Protein AF-A7TPX1-F1 (afdb_monomer_lite)

InterPro domains:
  IPR018815 Increased loss of mitochondrial DNA protein 1 [PF10311] (4-143)
  IPR018815 Increased loss of mitochondrial DNA protein 1 [PTHR28029] (1-153)

Radius of gyration: 39.14 Å; chains: 1; bounding box: 96×27×115 Å

Sequence (201 aa):
MGLLSSTNVLYARIAVLLTIAFFCLKDVNSILENSYFIVLTEAMDLPALVLSPMSAQLGLFSVLFSFAAIHDLIPLLENNKMFFQSIVPFRLMVFFILTATSYLNISNLYLHNNAVFIYSFVEVWLNFLIFSALREERNEDFKRNHQFMSDAYEEEEEEIEMEQDIMLTTAEEIEQIALEEEEQEEEEEEEEEEEEEDNQE

Organism: Vanderwaltozyma polyspora (strain ATCC 22028 / DSM 70294 / BCRC 21397 / CBS 2163 / NBRC 10782 / NRRL Y-8283 / UCD 57-17) (NCBI:txid436907)

Structure (mmCIF, N/CA/C/O backbone):
data_AF-A7TPX1-F1
#
_entry.id   AF-A7TPX1-F1
#
loop_
_atom_site.group_PDB
_atom_site.id
_atom_site.type_symbol
_atom_site.label_atom_id
_atom_site.label_alt_id
_atom_site.label_comp_id
_atom_site.label_asym_id
_atom_site.label_entity_id
_atom_site.label_seq_id
_atom_site.pdbx_PDB_ins_code
_atom_site.Cartn_x
_atom_site.Cartn_y
_atom_site.Cartn_z
_atom_site.occupancy
_atom_site.B_iso_or_equiv
_atom_site.auth_seq_id
_atom_site.auth_comp_id
_atom_site.auth_asym_id
_atom_site.auth_atom_id
_atom_site.pdbx_PDB_model_num
ATOM 1 N N . MET A 1 1 ? -2.834 -9.089 19.892 1.00 45.72 1 MET A N 1
ATOM 2 C CA . MET A 1 1 ? -1.698 -8.474 19.167 1.00 45.72 1 MET A CA 1
ATOM 3 C C . MET A 1 1 ? -1.199 -9.449 18.110 1.00 45.72 1 MET A C 1
ATOM 5 O O . MET A 1 1 ? -0.341 -10.277 18.387 1.00 45.72 1 MET A O 1
ATOM 9 N N . GLY A 1 2 ? -1.827 -9.434 16.934 1.00 49.81 2 GLY A N 1
ATOM 10 C CA . GLY A 1 2 ? -1.452 -10.310 15.824 1.00 49.81 2 GLY A CA 1
ATOM 11 C C . GLY A 1 2 ? -0.228 -9.775 15.083 1.00 49.81 2 GLY A C 1
ATOM 12 O O . GLY A 1 2 ? -0.045 -8.566 14.974 1.00 49.81 2 GLY A O 1
ATOM 13 N N . LEU A 1 3 ? 0.587 -10.677 14.532 1.00 54.19 3 LEU A N 1
ATOM 14 C CA . LEU A 1 3 ? 1.728 -10.363 13.655 1.00 54.19 3 LEU A CA 1
ATOM 15 C C . LEU A 1 3 ? 1.366 -9.421 12.483 1.00 54.19 3 LEU A C 1
ATOM 17 O O . LEU A 1 3 ? 2.238 -8.727 11.963 1.00 54.19 3 LEU A O 1
ATOM 21 N N . LEU A 1 4 ? 0.085 -9.355 12.109 1.00 63.38 4 LEU A N 1
ATOM 22 C CA . LEU A 1 4 ? -0.483 -8.497 11.069 1.00 63.38 4 LEU A CA 1
ATOM 23 C C . LEU A 1 4 ? -1.192 -7.261 11.658 1.00 63.38 4 LEU A C 1
ATOM 25 O O . LEU A 1 4 ? -2.375 -7.053 11.411 1.00 63.38 4 LEU A O 1
ATOM 29 N N . SER A 1 5 ? -0.491 -6.439 12.444 1.00 81.38 5 SER A N 1
ATOM 30 C CA . SER A 1 5 ? -1.002 -5.092 12.757 1.00 81.38 5 SER A CA 1
ATOM 31 C C . SER A 1 5 ? -0.836 -4.170 11.547 1.00 81.38 5 SER A C 1
ATOM 33 O O . SER A 1 5 ? 0.148 -4.272 10.808 1.00 81.38 5 SER A O 1
ATOM 35 N N . SER A 1 6 ? -1.782 -3.249 11.361 1.00 82.25 6 SER A N 1
ATOM 36 C CA . SER A 1 6 ? -1.765 -2.250 10.288 1.00 82.25 6 SER A CA 1
ATOM 37 C C . SER A 1 6 ? -0.460 -1.447 10.271 1.00 82.25 6 SER A C 1
ATOM 39 O O . SER A 1 6 ? 0.102 -1.195 9.204 1.00 82.25 6 SER A O 1
ATOM 41 N N . THR A 1 7 ? 0.077 -1.139 11.452 1.00 85.88 7 THR A N 1
ATOM 42 C CA . THR A 1 7 ? 1.342 -0.419 11.641 1.00 85.88 7 THR A CA 1
ATOM 43 C C . THR A 1 7 ? 2.532 -1.193 11.076 1.00 85.88 7 THR A C 1
ATOM 45 O O . THR A 1 7 ? 3.312 -0.637 10.305 1.00 85.88 7 THR A O 1
ATOM 48 N N . ASN A 1 8 ? 2.642 -2.492 11.370 1.00 88.06 8 ASN A N 1
ATOM 49 C CA . ASN A 1 8 ? 3.721 -3.345 10.864 1.00 88.06 8 ASN A CA 1
ATOM 50 C C . ASN A 1 8 ? 3.697 -3.445 9.334 1.00 88.06 8 ASN A C 1
ATOM 52 O O . ASN A 1 8 ? 4.744 -3.355 8.692 1.00 88.06 8 ASN A O 1
ATOM 56 N N . VAL A 1 9 ? 2.510 -3.601 8.739 1.00 88.62 9 VAL A N 1
ATOM 57 C CA . VAL A 1 9 ? 2.370 -3.685 7.276 1.00 88.62 9 VAL A CA 1
ATOM 58 C C . VAL A 1 9 ? 2.691 -2.335 6.618 1.00 88.62 9 VAL A C 1
ATOM 60 O O . VAL A 1 9 ? 3.343 -2.300 5.573 1.00 88.62 9 VAL A O 1
ATOM 63 N N . LEU A 1 10 ? 2.315 -1.215 7.246 1.00 89.62 10 LEU A N 1
ATOM 64 C CA . LEU A 1 10 ? 2.687 0.129 6.790 1.00 89.62 10 LEU A CA 1
ATOM 65 C C . LEU A 1 10 ? 4.205 0.354 6.847 1.00 89.62 10 LEU A C 1
ATOM 67 O O . LEU A 1 10 ? 4.780 0.816 5.861 1.00 89.62 10 LEU A O 1
ATOM 71 N N . TYR A 1 11 ? 4.873 -0.040 7.936 1.00 90.69 11 TYR A N 1
ATOM 72 C CA . TYR A 1 11 ? 6.337 0.005 8.024 1.00 90.69 11 TYR A CA 1
ATOM 73 C C . TYR A 1 11 ? 7.005 -0.868 6.960 1.00 90.69 11 TYR A C 1
ATOM 75 O O . TYR A 1 11 ? 7.955 -0.422 6.316 1.00 90.69 11 TYR A O 1
ATOM 83 N N . ALA A 1 12 ? 6.490 -2.079 6.722 1.00 90.81 12 ALA A N 1
ATOM 84 C CA . ALA A 1 12 ? 6.991 -2.953 5.664 1.00 90.81 12 ALA A CA 1
ATOM 85 C C . ALA A 1 12 ? 6.863 -2.293 4.283 1.00 90.81 12 ALA A C 1
ATOM 87 O O . ALA A 1 12 ? 7.811 -2.314 3.500 1.00 90.81 12 ALA A O 1
ATOM 88 N N . ARG A 1 13 ? 5.735 -1.631 3.996 1.00 91.50 13 ARG A N 1
ATOM 89 C CA . ARG A 1 13 ? 5.548 -0.891 2.743 1.00 91.50 13 ARG A CA 1
ATOM 90 C C . ARG A 1 13 ? 6.525 0.282 2.606 1.00 91.50 13 ARG A C 1
ATOM 92 O O . ARG A 1 13 ? 7.114 0.454 1.542 1.00 91.50 13 ARG A O 1
ATOM 99 N N . ILE A 1 14 ? 6.728 1.071 3.662 1.00 92.69 14 ILE A N 1
ATOM 100 C CA . ILE A 1 14 ? 7.710 2.170 3.661 1.00 92.69 14 ILE A CA 1
ATOM 101 C C . ILE A 1 14 ? 9.119 1.620 3.398 1.00 92.69 14 ILE A C 1
ATOM 103 O O . ILE A 1 14 ? 9.851 2.174 2.578 1.00 92.69 14 ILE A O 1
ATOM 107 N N . ALA A 1 15 ? 9.484 0.499 4.026 1.00 93.19 15 ALA A N 1
ATOM 108 C CA . ALA A 1 15 ? 10.758 -0.166 3.779 1.00 93.19 15 ALA A CA 1
ATOM 109 C C . ALA A 1 15 ? 10.892 -0.628 2.317 1.00 93.19 15 ALA A C 1
ATOM 111 O O . ALA A 1 15 ? 11.934 -0.403 1.705 1.00 93.19 15 ALA A O 1
ATOM 112 N N . VAL A 1 16 ? 9.837 -1.194 1.717 1.00 91.88 16 VAL A N 1
ATOM 113 C CA . VAL A 1 16 ? 9.820 -1.549 0.286 1.00 91.88 16 VAL A CA 1
ATOM 114 C C . VAL A 1 16 ? 10.068 -0.314 -0.589 1.00 91.88 16 VAL A C 1
ATOM 116 O O . VAL A 1 16 ? 10.952 -0.348 -1.440 1.00 91.88 16 VAL A O 1
ATOM 119 N N . LEU A 1 17 ? 9.389 0.808 -0.343 1.00 92.19 17 LEU A N 1
ATOM 120 C CA . LEU A 1 17 ? 9.609 2.040 -1.113 1.00 92.19 17 LEU A CA 1
ATOM 121 C C . LEU A 1 17 ? 11.042 2.573 -0.985 1.00 92.19 17 LEU A C 1
ATOM 123 O O . LEU A 1 17 ? 11.647 2.960 -1.984 1.00 92.19 17 LEU A O 1
ATOM 127 N N . LEU A 1 18 ? 11.610 2.551 0.223 1.00 93.12 18 LEU A N 1
ATOM 128 C CA . LEU A 1 18 ? 12.991 2.981 0.453 1.00 93.12 18 LEU A CA 1
ATOM 129 C C . LEU A 1 18 ? 14.010 2.038 -0.198 1.00 93.12 18 LEU A C 1
ATOM 131 O O . LEU A 1 18 ? 15.008 2.503 -0.747 1.00 93.12 18 LEU A O 1
ATOM 135 N N . THR A 1 19 ? 13.762 0.726 -0.187 1.00 91.69 19 THR A N 1
ATOM 136 C CA . THR A 1 19 ? 14.635 -0.234 -0.882 1.00 91.69 19 THR A CA 1
ATOM 137 C C . THR A 1 19 ? 14.599 -0.025 -2.392 1.00 91.69 19 THR A C 1
ATOM 139 O O . THR A 1 19 ? 15.661 0.043 -3.007 1.00 91.69 19 THR A O 1
ATOM 142 N N . ILE A 1 20 ? 13.419 0.181 -2.989 1.00 90.94 20 ILE A N 1
ATOM 143 C CA . ILE A 1 20 ? 13.294 0.521 -4.414 1.00 90.94 20 ILE A CA 1
ATOM 144 C C . ILE A 1 20 ? 14.035 1.831 -4.714 1.00 90.94 20 ILE A C 1
ATOM 146 O O . ILE A 1 20 ? 14.844 1.872 -5.638 1.00 90.94 20 ILE A O 1
ATOM 150 N N . ALA A 1 21 ? 13.841 2.875 -3.900 1.00 92.00 21 ALA A N 1
ATOM 151 C CA . ALA A 1 21 ? 14.540 4.149 -4.065 1.00 92.00 21 ALA A CA 1
ATOM 152 C C . ALA A 1 21 ? 16.071 3.990 -4.022 1.00 92.00 21 ALA A C 1
ATOM 154 O O . ALA A 1 21 ? 16.781 4.610 -4.819 1.00 92.00 21 ALA A O 1
ATOM 155 N N . PHE A 1 22 ? 16.581 3.136 -3.133 1.00 92.12 22 PHE A N 1
ATOM 156 C CA . PHE A 1 22 ? 18.004 2.822 -3.030 1.00 92.12 22 PHE A CA 1
ATOM 157 C C . PHE A 1 22 ? 18.526 2.077 -4.267 1.00 92.12 22 PHE A C 1
ATOM 159 O O . PHE A 1 22 ? 19.559 2.457 -4.825 1.00 92.12 22 PHE A O 1
ATOM 166 N N . PHE A 1 23 ? 17.811 1.052 -4.736 1.00 89.94 23 PHE A N 1
ATOM 167 C CA . PHE A 1 23 ? 18.201 0.309 -5.936 1.00 89.94 23 PHE A CA 1
ATOM 168 C C . PHE A 1 23 ? 18.136 1.169 -7.199 1.00 89.94 23 PHE A C 1
ATOM 170 O O . PHE A 1 23 ? 19.015 1.042 -8.045 1.00 89.94 23 PHE A O 1
ATOM 177 N N . CYS A 1 24 ? 17.201 2.118 -7.295 1.00 86.94 24 CYS A N 1
ATOM 178 C CA . CYS A 1 24 ? 17.190 3.094 -8.386 1.00 86.94 24 CYS A CA 1
ATOM 179 C C . CYS A 1 24 ? 18.473 3.945 -8.452 1.00 86.94 24 CYS A C 1
ATOM 181 O O . CYS A 1 24 ? 18.846 4.368 -9.541 1.00 86.94 24 CYS A O 1
ATOM 183 N N . LEU A 1 25 ? 19.151 4.203 -7.325 1.00 87.56 25 LEU A N 1
ATOM 184 C CA . LEU A 1 25 ? 20.418 4.952 -7.305 1.00 87.56 25 LEU A CA 1
ATOM 185 C C . LEU A 1 25 ? 21.639 4.071 -7.553 1.00 87.56 25 LEU A C 1
ATOM 187 O O . LEU A 1 25 ? 22.617 4.533 -8.136 1.00 87.56 25 LEU A O 1
ATOM 191 N N . LYS A 1 26 ? 21.617 2.836 -7.046 1.00 86.88 26 LYS A N 1
ATOM 192 C CA . LYS A 1 26 ? 22.773 1.943 -7.102 1.00 86.88 26 LYS A CA 1
ATOM 193 C C . LYS A 1 26 ? 22.835 1.181 -8.419 1.00 86.88 26 LYS A C 1
ATOM 195 O O . LYS A 1 26 ? 23.837 1.266 -9.120 1.00 86.88 26 LYS A O 1
ATOM 200 N N . ASP A 1 27 ? 21.795 0.404 -8.696 1.00 85.19 27 ASP A N 1
ATOM 201 C CA . ASP A 1 27 ? 21.640 -0.382 -9.913 1.00 85.19 27 ASP A CA 1
ATOM 202 C C . ASP A 1 27 ? 20.221 -0.962 -9.968 1.00 85.19 27 ASP A C 1
ATOM 204 O O . ASP A 1 27 ? 19.837 -1.804 -9.151 1.00 85.19 27 ASP A O 1
ATOM 208 N N . VAL A 1 28 ? 19.441 -0.515 -10.949 1.00 85.81 28 VAL A N 1
ATOM 209 C CA . VAL A 1 28 ? 18.069 -0.990 -11.162 1.00 85.81 28 VAL A CA 1
ATOM 210 C C . VAL A 1 28 ? 18.024 -2.389 -11.763 1.00 85.81 28 VAL A C 1
ATOM 212 O O . 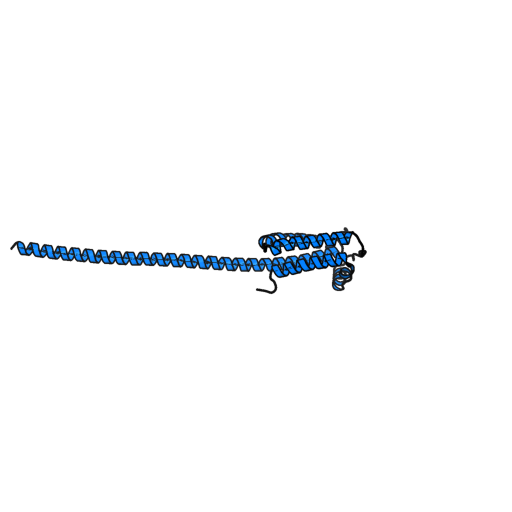VAL A 1 28 ? 17.048 -3.111 -11.558 1.00 85.81 28 VAL A O 1
ATOM 215 N N . ASN A 1 29 ? 19.081 -2.802 -12.467 1.00 85.69 29 ASN A N 1
ATOM 216 C CA . ASN A 1 29 ? 19.111 -4.104 -13.129 1.00 85.69 29 ASN A CA 1
ATOM 217 C C . ASN A 1 29 ? 19.099 -5.240 -12.106 1.00 85.69 29 ASN A C 1
ATOM 219 O O . ASN A 1 29 ? 18.487 -6.271 -12.350 1.00 85.69 29 ASN A O 1
ATOM 223 N N . SER A 1 30 ? 19.615 -4.995 -10.899 1.00 85.62 30 SER A N 1
ATOM 224 C CA . SER A 1 30 ? 19.480 -5.912 -9.763 1.00 85.62 30 SER A CA 1
ATOM 225 C C . SER A 1 30 ? 18.018 -6.287 -9.438 1.00 85.62 30 SER A C 1
ATOM 227 O O . SER A 1 30 ? 17.770 -7.378 -8.927 1.00 85.62 30 SER A O 1
ATOM 229 N N . ILE A 1 31 ? 17.044 -5.411 -9.729 1.00 85.38 31 ILE A N 1
ATOM 230 C CA . ILE A 1 31 ? 15.606 -5.706 -9.593 1.00 85.38 31 ILE A CA 1
ATOM 231 C C . ILE A 1 31 ? 15.060 -6.343 -10.876 1.00 85.38 31 ILE A C 1
ATOM 233 O O . ILE A 1 31 ? 14.353 -7.346 -10.803 1.00 85.38 31 ILE A O 1
ATOM 237 N N . LEU A 1 32 ? 15.380 -5.768 -12.040 1.00 85.25 32 LEU A N 1
ATOM 238 C CA . LEU A 1 32 ? 14.812 -6.186 -13.329 1.00 85.25 32 LEU A CA 1
ATOM 239 C C . LEU A 1 32 ? 15.269 -7.589 -13.762 1.00 85.25 32 LEU A C 1
ATOM 241 O O . LEU A 1 32 ? 14.492 -8.326 -14.361 1.00 85.25 32 LEU A O 1
ATOM 245 N N . GLU A 1 33 ? 16.500 -7.975 -13.428 1.00 86.75 33 GLU A N 1
ATOM 246 C CA . GLU A 1 33 ? 17.088 -9.280 -13.758 1.00 86.75 33 GLU A CA 1
ATOM 247 C C . GLU A 1 33 ? 16.778 -10.360 -12.707 1.00 86.75 33 GLU A C 1
ATOM 249 O O . GLU A 1 33 ? 17.239 -11.499 -12.804 1.00 86.75 33 GLU A O 1
ATOM 254 N N . ASN A 1 34 ? 15.990 -10.032 -11.680 1.00 89.19 34 ASN A N 1
ATOM 255 C CA . ASN A 1 34 ? 15.603 -11.003 -10.671 1.00 89.19 34 ASN A CA 1
ATOM 256 C C . ASN A 1 34 ? 14.721 -12.106 -11.282 1.00 89.19 34 ASN A C 1
ATOM 258 O O . ASN A 1 34 ? 13.773 -11.825 -12.016 1.00 89.19 34 ASN A O 1
ATOM 262 N N . SER A 1 35 ? 14.975 -13.370 -10.928 1.00 89.69 35 SER A N 1
ATOM 263 C CA . SER A 1 35 ? 14.242 -14.512 -11.490 1.00 89.69 35 SER A CA 1
ATOM 264 C C . SER A 1 35 ? 12.726 -14.421 -11.290 1.00 89.69 35 SER A C 1
ATOM 266 O O . SER A 1 35 ? 11.981 -14.781 -12.195 1.00 89.69 35 SER A O 1
ATOM 268 N N . TYR A 1 36 ? 12.250 -13.897 -10.154 1.00 88.31 36 TYR A N 1
ATOM 269 C CA . TYR A 1 36 ? 10.813 -13.703 -9.930 1.00 88.31 36 TYR A CA 1
ATOM 270 C C . TYR A 1 36 ? 10.225 -12.641 -10.864 1.00 88.31 36 TYR A C 1
ATOM 272 O O . TYR A 1 36 ? 9.110 -12.798 -11.358 1.00 88.31 36 TYR A O 1
ATOM 280 N N . PHE A 1 37 ? 10.986 -11.580 -11.133 1.00 88.94 37 PHE A N 1
ATOM 281 C CA . PHE A 1 37 ? 10.580 -10.483 -12.004 1.00 88.94 37 PHE A CA 1
ATOM 282 C C . PHE A 1 37 ? 10.499 -10.930 -13.469 1.00 88.94 37 PHE A C 1
ATOM 284 O O . PHE A 1 37 ? 9.524 -10.627 -14.157 1.00 88.94 37 PHE A O 1
ATOM 291 N N . ILE A 1 38 ? 11.478 -11.719 -13.921 1.00 89.56 38 ILE A N 1
ATOM 292 C CA . ILE A 1 38 ? 11.505 -12.304 -15.268 1.00 89.56 38 ILE A CA 1
ATOM 293 C C . ILE A 1 38 ? 10.355 -13.296 -15.445 1.00 89.56 38 ILE A C 1
ATOM 295 O O . ILE A 1 38 ? 9.589 -13.169 -16.392 1.00 89.56 38 ILE A O 1
ATOM 299 N N . VAL A 1 39 ? 10.172 -14.240 -14.514 1.00 91.75 39 VAL A N 1
ATOM 300 C CA . VAL A 1 39 ? 9.084 -15.231 -14.601 1.00 91.75 39 VAL A CA 1
ATOM 301 C C . VAL A 1 39 ? 7.718 -14.551 -14.668 1.00 91.75 39 VAL A C 1
ATOM 303 O O . VAL A 1 39 ? 6.870 -14.965 -15.452 1.00 91.75 39 VAL A O 1
ATOM 306 N N . LEU A 1 40 ? 7.504 -13.490 -13.884 1.00 89.50 40 LEU A N 1
ATOM 307 C CA . LEU A 1 40 ? 6.254 -12.734 -13.919 1.00 89.50 40 LEU A CA 1
ATOM 308 C C . LEU A 1 40 ? 6.081 -11.946 -15.227 1.00 89.50 40 LEU A C 1
ATOM 310 O O . LEU A 1 40 ? 4.971 -11.876 -15.746 1.00 89.50 40 LEU A O 1
ATOM 314 N N . THR A 1 41 ? 7.167 -11.386 -15.765 1.00 90.12 41 THR A N 1
ATOM 315 C CA . THR A 1 41 ? 7.173 -10.686 -17.061 1.00 90.12 41 THR A CA 1
ATOM 316 C C . THR A 1 41 ? 6.763 -11.630 -18.192 1.00 90.12 41 THR A C 1
ATOM 318 O O . THR A 1 41 ? 5.848 -11.311 -18.946 1.00 90.12 41 THR A O 1
ATOM 321 N N . GLU A 1 42 ? 7.382 -12.810 -18.258 1.00 90.12 42 GLU A N 1
ATOM 322 C CA . GLU A 1 42 ? 7.096 -13.837 -19.268 1.00 90.12 42 GLU A CA 1
ATOM 323 C C . GLU A 1 42 ? 5.682 -14.411 -19.110 1.00 90.12 42 GLU A C 1
ATOM 325 O O . GLU A 1 42 ? 4.967 -14.600 -20.089 1.00 90.12 42 GLU A O 1
ATOM 330 N N . ALA A 1 43 ? 5.233 -14.649 -17.872 1.00 90.12 43 ALA A N 1
ATOM 331 C CA . ALA A 1 43 ? 3.891 -15.169 -17.611 1.00 90.12 43 ALA A CA 1
ATOM 332 C C . ALA A 1 43 ? 2.780 -14.200 -18.046 1.00 90.12 43 ALA A C 1
ATOM 334 O O . ALA A 1 43 ? 1.686 -14.642 -18.394 1.00 90.12 43 ALA A O 1
ATOM 335 N N . MET A 1 44 ? 3.047 -12.895 -17.994 1.00 86.31 44 MET A N 1
ATOM 336 C CA . MET A 1 44 ? 2.096 -11.841 -18.352 1.00 86.31 44 MET A CA 1
ATOM 337 C C . MET A 1 44 ? 2.290 -11.310 -19.781 1.00 86.31 44 MET A C 1
ATOM 339 O O . MET A 1 44 ? 1.550 -10.409 -20.171 1.00 86.31 44 MET A O 1
ATOM 343 N N . ASP A 1 45 ? 3.246 -11.861 -20.541 1.00 87.12 45 ASP A N 1
ATOM 344 C CA . ASP A 1 45 ? 3.615 -11.433 -21.900 1.00 87.12 45 ASP A CA 1
ATOM 345 C C . ASP A 1 45 ? 3.894 -9.920 -21.997 1.00 87.12 45 ASP A C 1
ATOM 347 O O . ASP A 1 45 ? 3.367 -9.205 -22.848 1.00 87.12 45 ASP A O 1
ATOM 351 N N . LEU A 1 46 ? 4.687 -9.401 -21.051 1.00 85.50 46 LEU A N 1
ATOM 352 C CA . LEU A 1 46 ? 4.990 -7.971 -20.958 1.00 85.50 46 LEU A CA 1
ATOM 353 C C . LEU A 1 46 ? 6.343 -7.637 -21.596 1.00 85.50 46 LEU A C 1
ATOM 355 O O . LEU A 1 46 ? 7.317 -8.367 -21.400 1.00 85.50 46 LEU A O 1
ATOM 359 N N . PRO A 1 47 ? 6.476 -6.485 -22.279 1.00 84.44 47 PRO A N 1
ATOM 360 C CA . PRO A 1 47 ? 7.755 -6.073 -22.832 1.00 84.44 47 PRO A CA 1
ATOM 361 C C . PRO A 1 47 ? 8.734 -5.734 -21.702 1.00 84.44 47 PRO A C 1
ATOM 363 O O . PRO A 1 47 ? 8.457 -4.908 -20.820 1.00 84.44 47 PRO A O 1
ATOM 366 N N . ALA A 1 48 ? 9.899 -6.380 -21.748 1.00 82.19 48 ALA A N 1
ATOM 367 C CA . ALA A 1 48 ? 10.958 -6.178 -20.776 1.00 82.19 48 ALA A CA 1
ATOM 368 C C . ALA A 1 48 ? 11.591 -4.792 -20.946 1.00 82.19 48 ALA A C 1
ATOM 370 O O . ALA A 1 48 ? 12.157 -4.463 -21.992 1.00 82.19 48 ALA A O 1
ATOM 371 N N . LEU A 1 49 ? 11.503 -3.968 -19.903 1.00 81.06 49 LEU A N 1
ATOM 372 C CA . LEU A 1 49 ? 12.142 -2.665 -19.884 1.00 81.06 49 LEU A CA 1
ATOM 373 C C . LEU A 1 49 ? 13.643 -2.835 -19.630 1.00 81.06 49 LEU A C 1
ATOM 375 O O . LEU A 1 49 ? 14.045 -3.365 -18.598 1.00 81.06 49 LEU A O 1
ATOM 379 N N . VAL A 1 50 ? 14.468 -2.336 -20.548 1.00 77.94 50 VAL A N 1
ATOM 380 C CA . VAL A 1 50 ? 15.924 -2.276 -20.381 1.00 77.94 50 VAL A CA 1
ATOM 381 C C . VAL A 1 50 ? 16.309 -0.823 -20.138 1.00 77.94 50 VAL A C 1
ATOM 383 O O . VAL A 1 50 ? 16.097 0.036 -20.997 1.00 77.94 50 VAL A O 1
ATOM 386 N N . LEU A 1 51 ? 16.850 -0.531 -18.957 1.00 78.00 51 LEU A N 1
ATOM 387 C CA . LEU A 1 51 ? 17.277 0.814 -18.576 1.00 78.00 51 LEU A CA 1
ATOM 388 C C . LEU A 1 51 ? 18.799 0.885 -18.475 1.00 78.00 51 LEU A C 1
ATOM 390 O O . LEU A 1 51 ? 19.453 -0.022 -17.969 1.00 78.00 51 LEU A O 1
ATOM 394 N N . SER A 1 52 ? 19.370 2.008 -18.916 1.00 81.19 52 SER A N 1
ATOM 395 C CA . SER A 1 52 ? 20.776 2.301 -18.636 1.00 81.19 52 SER A CA 1
ATOM 396 C C . SER A 1 52 ? 20.962 2.516 -17.125 1.00 81.19 52 SER A C 1
ATOM 398 O O . SER A 1 52 ? 20.200 3.303 -16.551 1.00 81.19 52 SER A O 1
ATOM 400 N N . PRO A 1 53 ? 21.979 1.902 -16.486 1.00 71.81 53 PRO A N 1
ATOM 401 C CA . PRO A 1 53 ? 22.223 2.044 -15.047 1.00 71.81 53 PRO A CA 1
ATOM 402 C C . PRO A 1 53 ? 22.446 3.501 -14.615 1.00 71.81 53 PRO A C 1
ATOM 404 O O . PRO A 1 53 ? 22.142 3.879 -13.491 1.00 71.81 53 PRO A O 1
ATOM 407 N N . MET A 1 54 ? 22.959 4.336 -15.523 1.00 75.12 54 MET A N 1
ATOM 408 C CA . MET A 1 54 ? 23.258 5.753 -15.301 1.00 75.12 54 MET A CA 1
ATOM 409 C C . MET A 1 54 ? 22.329 6.632 -16.144 1.00 75.12 54 MET A C 1
ATOM 411 O O . MET A 1 54 ? 22.760 7.322 -17.068 1.00 75.12 54 MET A O 1
ATOM 415 N N . SER A 1 55 ? 21.030 6.590 -15.849 1.00 83.31 55 SER A N 1
ATOM 416 C CA . SER A 1 55 ? 20.039 7.492 -16.448 1.00 83.31 55 SER A CA 1
ATOM 417 C C . SER A 1 55 ? 19.523 8.495 -15.418 1.00 83.31 55 SER A C 1
ATOM 419 O O . SER A 1 55 ? 19.157 8.137 -14.301 1.00 83.31 55 SER A O 1
ATOM 421 N N . ALA A 1 56 ? 19.438 9.770 -15.810 1.00 84.75 56 ALA A N 1
ATOM 422 C CA . ALA A 1 56 ? 18.920 10.844 -14.957 1.00 84.75 56 ALA A CA 1
ATOM 423 C C . ALA A 1 56 ? 17.469 10.597 -14.491 1.00 84.75 56 ALA A C 1
ATOM 425 O O . ALA A 1 56 ? 17.071 11.056 -13.422 1.00 84.75 56 ALA A O 1
ATOM 426 N N . GLN A 1 57 ? 16.690 9.835 -15.266 1.00 87.44 57 GLN A N 1
ATOM 427 C CA . GLN A 1 57 ? 15.311 9.477 -14.927 1.00 87.44 57 GLN A CA 1
ATOM 428 C C . GLN A 1 57 ? 15.239 8.603 -13.668 1.00 87.44 57 GLN A C 1
ATOM 430 O O . GLN A 1 57 ? 14.339 8.780 -12.853 1.00 87.44 57 GLN A O 1
ATOM 435 N N . LEU A 1 58 ? 16.212 7.710 -13.464 1.00 86.50 58 LEU A N 1
ATOM 436 C CA . LEU A 1 58 ? 16.270 6.864 -12.271 1.00 86.50 58 LEU A CA 1
ATOM 437 C C . LEU A 1 58 ? 16.531 7.661 -10.995 1.00 86.50 58 LEU A C 1
ATOM 439 O O . LEU A 1 58 ? 15.917 7.383 -9.965 1.00 86.50 58 LEU A O 1
ATOM 443 N N . GLY A 1 59 ? 17.373 8.694 -11.076 1.00 87.44 59 GLY A N 1
ATOM 444 C CA . GLY A 1 59 ? 17.578 9.627 -9.968 1.00 87.44 59 GLY A CA 1
ATOM 445 C C . GLY A 1 59 ? 16.285 10.350 -9.584 1.00 87.44 59 GLY A C 1
ATOM 446 O O . GLY A 1 59 ? 15.953 10.431 -8.402 1.00 87.44 59 GLY A O 1
ATOM 447 N N . LEU A 1 60 ? 15.508 10.804 -10.575 1.00 90.31 60 LEU A N 1
ATOM 448 C CA . LEU A 1 60 ? 14.200 11.421 -10.334 1.00 90.31 60 LEU A CA 1
ATOM 449 C C . LEU A 1 60 ? 13.227 10.440 -9.661 1.00 90.31 60 LEU A C 1
ATOM 451 O O . LEU A 1 60 ? 12.594 10.797 -8.669 1.00 90.31 60 LEU A O 1
ATOM 455 N N . PHE A 1 61 ? 13.127 9.204 -10.159 1.00 90.12 61 PHE A N 1
ATOM 456 C CA . PHE A 1 61 ? 12.255 8.190 -9.560 1.00 90.12 61 PHE A CA 1
ATOM 457 C C . PHE A 1 61 ? 12.659 7.838 -8.128 1.00 90.12 61 PHE A C 1
ATOM 459 O O . PHE A 1 61 ? 11.785 7.720 -7.274 1.00 90.12 61 PHE A O 1
ATOM 466 N N . SER A 1 62 ? 13.958 7.752 -7.828 1.00 90.38 62 SER A N 1
ATOM 467 C CA . SER A 1 62 ? 14.436 7.538 -6.456 1.00 90.38 62 SER A CA 1
ATOM 468 C C . SER A 1 62 ? 13.950 8.635 -5.503 1.00 90.38 62 SER A C 1
ATOM 470 O O . SER A 1 62 ? 13.428 8.342 -4.423 1.00 90.38 62 SER A O 1
ATOM 472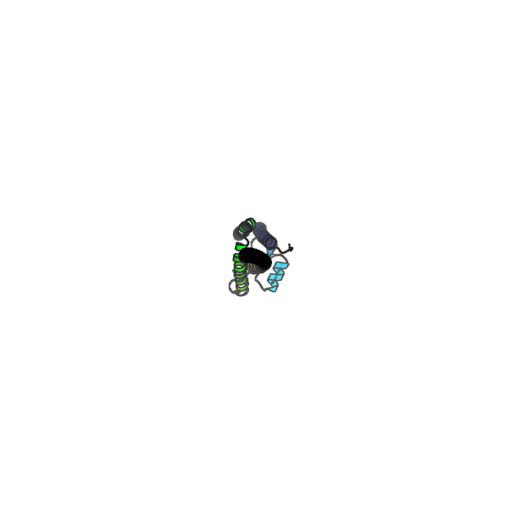 N N . VAL A 1 63 ? 14.044 9.901 -5.921 1.00 93.19 63 VAL A N 1
ATOM 473 C CA . VAL A 1 63 ? 13.546 11.037 -5.135 1.00 93.19 63 VAL A CA 1
ATOM 474 C C . VAL A 1 63 ? 12.032 10.941 -4.939 1.00 93.19 63 VAL A C 1
ATOM 476 O O . VAL A 1 63 ? 11.563 11.086 -3.812 1.00 93.19 63 VAL A O 1
ATOM 479 N N . LEU A 1 64 ? 11.264 10.628 -5.988 1.00 93.81 64 LEU A N 1
ATOM 480 C CA . LEU A 1 64 ? 9.807 10.467 -5.895 1.00 93.81 64 LEU A CA 1
ATOM 481 C C . LEU A 1 64 ? 9.396 9.333 -4.946 1.00 93.81 64 LEU A C 1
ATOM 483 O O . LEU A 1 64 ? 8.513 9.535 -4.113 1.00 93.81 64 LEU A O 1
ATOM 487 N N . PHE A 1 65 ? 10.051 8.172 -5.013 1.00 93.50 65 PHE A N 1
ATOM 488 C CA . PHE A 1 65 ? 9.789 7.066 -4.087 1.00 93.50 65 PHE A CA 1
ATOM 489 C C . PHE A 1 65 ? 10.169 7.414 -2.649 1.00 93.50 65 PHE A C 1
ATOM 491 O O . PHE A 1 65 ? 9.453 7.051 -1.718 1.00 93.50 65 PHE A O 1
ATOM 498 N N . SER A 1 66 ? 11.246 8.176 -2.461 1.00 93.12 66 SER A N 1
ATOM 499 C CA . SER A 1 66 ? 11.657 8.658 -1.140 1.00 93.12 66 SER A CA 1
ATOM 500 C C . SER A 1 66 ? 10.632 9.637 -0.561 1.00 93.12 66 SER A C 1
ATOM 502 O O . SER A 1 66 ? 10.253 9.515 0.602 1.00 93.12 66 SER A O 1
ATOM 504 N N . PHE A 1 67 ? 10.110 10.561 -1.374 1.00 94.38 67 PHE A N 1
ATOM 505 C CA . PHE A 1 67 ? 9.014 11.443 -0.969 1.00 94.38 67 PHE A CA 1
ATOM 506 C C . PHE A 1 67 ? 7.736 10.668 -0.652 1.00 94.38 67 PHE A C 1
ATOM 508 O O . PHE A 1 67 ? 7.088 10.969 0.346 1.00 94.38 67 PHE A O 1
ATOM 515 N N . ALA A 1 68 ? 7.391 9.651 -1.446 1.00 91.69 68 ALA A N 1
ATOM 516 C CA . ALA A 1 68 ? 6.245 8.790 -1.168 1.00 91.69 68 ALA A CA 1
ATOM 517 C C . ALA A 1 68 ? 6.408 8.033 0.163 1.00 91.69 68 ALA A C 1
ATOM 519 O O . ALA A 1 68 ? 5.460 7.943 0.941 1.00 91.69 68 ALA A O 1
ATOM 520 N N . ALA A 1 69 ? 7.617 7.546 0.461 1.00 92.94 69 ALA A N 1
ATOM 521 C CA . ALA A 1 69 ? 7.930 6.898 1.731 1.00 92.94 69 ALA A CA 1
ATOM 522 C C . ALA A 1 69 ? 7.808 7.870 2.918 1.00 92.94 69 ALA A C 1
ATOM 524 O O . ALA A 1 69 ? 7.196 7.527 3.926 1.00 92.94 69 ALA A O 1
ATOM 525 N N . ILE A 1 70 ? 8.336 9.093 2.793 1.00 92.75 70 ILE A N 1
ATOM 526 C CA . ILE A 1 70 ? 8.257 10.125 3.842 1.00 92.75 70 ILE A CA 1
ATOM 527 C C . ILE A 1 70 ? 6.812 10.583 4.063 1.00 92.75 70 ILE A C 1
ATOM 529 O O . ILE A 1 70 ? 6.389 10.732 5.209 1.00 92.75 70 ILE A O 1
ATOM 533 N N . HIS A 1 71 ? 6.049 10.776 2.986 1.00 91.56 71 HIS A N 1
ATOM 534 C CA . HIS A 1 71 ? 4.640 11.163 3.052 1.00 91.56 71 HIS A CA 1
ATOM 535 C C . HIS A 1 71 ? 3.816 10.175 3.883 1.00 91.56 71 HIS A C 1
ATOM 537 O O . HIS A 1 71 ? 2.916 10.590 4.602 1.00 91.56 71 HIS A O 1
ATOM 543 N N . ASP A 1 72 ? 4.139 8.884 3.822 1.00 87.69 72 ASP A N 1
ATOM 544 C CA . ASP A 1 72 ? 3.450 7.867 4.617 1.00 87.69 72 ASP A CA 1
ATOM 545 C C . ASP A 1 72 ? 4.079 7.661 6.003 1.00 87.69 72 ASP A C 1
ATOM 547 O O . ASP A 1 72 ? 3.394 7.235 6.931 1.00 87.69 72 ASP A O 1
ATOM 551 N N . LEU A 1 73 ? 5.358 8.004 6.173 1.00 90.00 73 LEU A N 1
ATOM 552 C CA . LEU A 1 73 ? 6.048 7.946 7.460 1.00 90.00 73 LEU A CA 1
ATOM 553 C C . LEU A 1 73 ? 5.524 8.998 8.448 1.00 90.00 73 LEU A C 1
ATOM 555 O O . LEU A 1 73 ? 5.400 8.696 9.631 1.00 90.00 73 LEU A O 1
ATOM 559 N N . ILE A 1 74 ? 5.199 10.211 7.985 1.00 89.44 74 ILE A N 1
ATOM 560 C CA . ILE A 1 74 ? 4.742 11.306 8.862 1.00 89.44 74 ILE A CA 1
ATOM 561 C C . ILE A 1 74 ? 3.428 10.943 9.588 1.00 89.44 74 ILE A C 1
ATOM 563 O O . ILE A 1 74 ? 3.430 10.943 10.820 1.00 89.44 74 ILE A O 1
ATOM 567 N N . PRO A 1 75 ? 2.335 10.553 8.898 1.00 87.88 75 PRO A N 1
ATOM 568 C CA . PRO A 1 75 ? 1.087 10.180 9.567 1.00 87.88 75 PRO A CA 1
ATOM 569 C C . PRO A 1 75 ? 1.222 8.908 10.412 1.00 87.88 75 PRO A C 1
ATOM 571 O O . PRO A 1 75 ? 0.470 8.720 11.369 1.00 87.88 75 PRO A O 1
ATOM 574 N N . LEU A 1 76 ? 2.178 8.031 10.074 1.00 87.44 76 LEU A N 1
ATOM 575 C CA . LEU A 1 76 ? 2.473 6.833 10.857 1.00 87.44 76 LEU A CA 1
ATOM 576 C C . LEU A 1 76 ? 3.124 7.188 12.199 1.00 87.44 76 LEU A C 1
ATOM 578 O O . LEU A 1 76 ? 2.740 6.627 13.219 1.00 87.44 76 LEU A O 1
ATOM 582 N N . LEU A 1 77 ? 4.052 8.151 12.216 1.00 86.44 77 LEU A N 1
ATOM 583 C CA . LEU A 1 77 ? 4.658 8.667 13.450 1.00 86.44 77 LEU A CA 1
ATOM 584 C C . LEU A 1 77 ? 3.638 9.391 14.341 1.00 86.44 77 LEU A C 1
ATOM 586 O O . LEU A 1 77 ? 3.732 9.317 15.563 1.00 86.44 77 LEU A O 1
ATOM 590 N N . GLU A 1 78 ? 2.648 10.048 13.736 1.00 88.19 78 GLU A N 1
ATOM 591 C CA . GLU A 1 78 ? 1.530 10.686 14.443 1.00 88.19 78 GLU A CA 1
ATOM 592 C C . GLU A 1 78 ? 0.467 9.673 14.926 1.00 88.19 78 GLU A C 1
ATOM 594 O O . GLU A 1 78 ? -0.445 10.033 15.663 1.00 88.19 78 GLU A O 1
ATOM 599 N N . ASN A 1 79 ? 0.568 8.392 14.541 1.00 81.69 79 ASN A N 1
ATOM 600 C CA . ASN A 1 79 ? -0.448 7.359 14.785 1.00 81.69 79 ASN A CA 1
ATOM 601 C C . ASN A 1 79 ? -1.861 7.752 14.302 1.00 81.69 79 ASN A C 1
ATOM 603 O O . ASN A 1 79 ? -2.874 7.323 14.863 1.00 81.69 79 ASN A O 1
ATOM 607 N N . ASN A 1 80 ? -1.955 8.536 13.224 1.00 83.44 80 ASN A N 1
ATOM 608 C CA . ASN A 1 80 ? -3.231 8.997 12.685 1.00 83.44 80 ASN A CA 1
ATOM 609 C C . ASN A 1 80 ? -3.924 7.895 11.862 1.00 83.44 80 ASN A C 1
ATOM 611 O O . ASN A 1 80 ? -3.827 7.832 10.633 1.00 83.44 80 ASN A O 1
ATOM 615 N N . LYS A 1 81 ? -4.661 7.012 12.544 1.00 80.00 81 LYS A N 1
ATOM 616 C CA . LYS A 1 81 ? -5.387 5.898 11.907 1.00 80.00 81 LYS A CA 1
ATOM 617 C C . LYS A 1 81 ? -6.467 6.364 10.921 1.00 80.00 81 LYS A C 1
ATOM 619 O O . LYS A 1 81 ? -6.695 5.696 9.912 1.00 80.00 81 LYS A O 1
ATOM 624 N N . MET A 1 82 ? -7.107 7.508 11.173 1.00 81.94 82 MET A N 1
ATOM 625 C CA . MET A 1 82 ? -8.188 8.038 10.331 1.00 81.94 82 MET A CA 1
ATOM 626 C C . MET A 1 82 ? -7.684 8.439 8.936 1.00 81.94 82 MET A C 1
ATOM 628 O O . MET A 1 82 ? -8.361 8.201 7.930 1.00 81.94 82 MET A O 1
ATOM 632 N N . PHE A 1 83 ? -6.462 8.975 8.863 1.00 85.94 83 PHE A N 1
ATOM 633 C CA . PHE A 1 83 ? -5.797 9.271 7.596 1.00 85.94 83 PHE A CA 1
ATOM 634 C C . PHE A 1 83 ? -5.628 8.006 6.746 1.00 85.94 83 PHE A C 1
ATOM 636 O O . PHE A 1 83 ? -6.060 7.966 5.590 1.00 85.94 83 PHE A O 1
ATOM 643 N N . PHE A 1 84 ? -5.071 6.941 7.335 1.00 86.62 84 PHE A N 1
ATOM 644 C CA . PHE A 1 84 ? -4.832 5.679 6.632 1.00 86.62 84 PHE A CA 1
ATOM 645 C C . PHE A 1 84 ? -6.125 5.001 6.174 1.00 86.62 84 PHE A C 1
ATOM 647 O O . PHE A 1 84 ? -6.188 4.491 5.057 1.00 86.62 84 PHE A O 1
ATOM 654 N N . GLN A 1 85 ? -7.183 5.062 6.983 1.00 86.00 85 GLN A N 1
ATOM 655 C CA . GLN A 1 85 ? -8.492 4.516 6.618 1.00 86.00 85 GLN A CA 1
ATOM 656 C C . GLN A 1 85 ? -9.084 5.159 5.357 1.00 86.00 85 GLN A C 1
ATOM 658 O O . GLN A 1 85 ? -9.772 4.479 4.597 1.00 86.00 85 GLN A O 1
ATOM 663 N N . SER A 1 86 ? -8.800 6.440 5.113 1.00 88.06 86 SER A N 1
ATOM 664 C CA . SER A 1 86 ? -9.320 7.166 3.948 1.00 88.06 86 SER A CA 1
ATOM 665 C C . SER A 1 86 ? -8.418 7.019 2.720 1.00 88.06 86 SER A C 1
ATOM 667 O O . SER A 1 86 ? -8.896 6.773 1.612 1.00 88.06 86 SER A O 1
ATOM 669 N N . ILE A 1 87 ? -7.099 7.141 2.898 1.00 90.50 87 ILE A N 1
ATOM 670 C CA . ILE A 1 87 ? -6.151 7.183 1.777 1.00 90.50 87 ILE A CA 1
ATOM 671 C C . ILE A 1 87 ? -5.864 5.802 1.174 1.00 90.50 87 ILE A C 1
ATOM 673 O O . ILE A 1 87 ? -5.689 5.694 -0.039 1.00 90.50 87 ILE A O 1
ATOM 677 N N . VAL A 1 88 ? -5.827 4.740 1.987 1.00 90.75 88 VAL A N 1
ATOM 678 C CA . VAL A 1 88 ? -5.488 3.378 1.541 1.00 90.75 88 VAL A CA 1
ATOM 679 C C . VAL A 1 88 ? -6.484 2.826 0.511 1.00 90.75 88 VAL A C 1
ATOM 681 O O . VAL A 1 88 ? -6.025 2.383 -0.544 1.00 90.75 88 VAL A O 1
ATOM 684 N N . PRO A 1 89 ? -7.818 2.861 0.719 1.00 90.69 89 PRO A N 1
ATOM 685 C CA . PRO A 1 89 ? -8.757 2.367 -0.291 1.00 90.69 89 PRO A CA 1
ATOM 686 C C . PRO A 1 89 ? -8.718 3.200 -1.577 1.00 90.69 89 PRO A C 1
ATOM 688 O O . PRO A 1 89 ? -8.810 2.645 -2.672 1.00 90.69 89 PRO A O 1
ATOM 691 N N . PHE A 1 90 ? -8.516 4.517 -1.468 1.00 92.38 90 PHE A N 1
ATOM 692 C CA . PHE A 1 90 ? -8.349 5.380 -2.636 1.00 92.38 90 PHE A CA 1
ATOM 693 C C . PHE A 1 90 ? -7.092 5.007 -3.435 1.00 92.38 90 PHE A C 1
ATOM 695 O O . PHE A 1 90 ? -7.144 4.836 -4.652 1.00 92.38 90 PHE A O 1
ATOM 702 N N . ARG A 1 91 ? -5.964 4.804 -2.748 1.00 91.69 91 ARG A N 1
ATOM 703 C CA . ARG A 1 91 ? -4.699 4.377 -3.354 1.00 91.69 91 ARG A CA 1
ATOM 704 C C . ARG A 1 91 ? -4.820 3.007 -4.018 1.00 91.69 91 ARG A C 1
ATOM 706 O O . ARG A 1 91 ? -4.338 2.831 -5.135 1.00 91.69 91 ARG A O 1
ATOM 713 N N . LEU A 1 92 ? -5.511 2.069 -3.371 1.00 92.94 92 LEU A N 1
ATOM 714 C CA . LEU A 1 92 ? -5.823 0.762 -3.943 1.00 92.94 92 LEU A CA 1
ATOM 715 C C . LEU A 1 92 ? -6.620 0.903 -5.242 1.00 92.94 92 LEU A C 1
ATOM 717 O O . LEU A 1 92 ? -6.256 0.282 -6.235 1.00 92.94 92 LEU A O 1
ATOM 721 N N . MET A 1 93 ? -7.651 1.755 -5.269 1.00 94.00 93 MET A N 1
ATOM 722 C CA . MET A 1 93 ? -8.431 2.016 -6.483 1.00 94.00 93 MET A CA 1
ATOM 723 C C . MET A 1 93 ? -7.549 2.560 -7.614 1.00 94.00 93 MET A C 1
ATOM 725 O O . MET A 1 93 ? -7.610 2.064 -8.738 1.00 94.00 93 MET A O 1
ATOM 729 N N . VAL A 1 94 ? -6.696 3.545 -7.317 1.00 93.69 94 VAL A N 1
ATOM 730 C CA . VAL A 1 94 ? -5.791 4.152 -8.305 1.00 93.69 94 VAL A CA 1
ATOM 731 C C . VAL A 1 94 ? -4.814 3.121 -8.870 1.00 93.69 94 VAL A C 1
ATOM 733 O O . VAL A 1 94 ? -4.703 3.006 -10.089 1.00 93.69 94 VAL A O 1
ATOM 736 N N . PHE A 1 95 ? -4.141 2.334 -8.023 1.00 93.06 95 PHE A N 1
ATOM 737 C CA . PHE A 1 95 ? -3.198 1.315 -8.498 1.00 93.06 95 PHE A CA 1
ATOM 738 C C . PHE A 1 95 ? -3.882 0.140 -9.189 1.00 93.06 95 PHE A C 1
ATOM 740 O O . PHE A 1 95 ? -3.306 -0.443 -10.105 1.00 93.06 95 PHE A O 1
ATOM 747 N N . PHE A 1 96 ? -5.118 -0.184 -8.818 1.00 93.62 96 PHE A N 1
ATOM 748 C CA . PHE A 1 96 ? -5.899 -1.196 -9.518 1.00 93.62 96 PHE A CA 1
ATOM 749 C C . PHE A 1 96 ? -6.224 -0.749 -10.949 1.00 93.62 96 PHE A C 1
ATOM 751 O O . PHE A 1 96 ? -5.993 -1.499 -11.899 1.00 93.62 96 PHE A O 1
ATOM 758 N N . ILE A 1 97 ? -6.659 0.504 -11.125 1.00 93.31 97 ILE A N 1
ATOM 759 C CA . ILE A 1 97 ? -6.882 1.102 -12.450 1.00 93.31 97 ILE A CA 1
ATOM 760 C C . ILE A 1 97 ? -5.563 1.192 -13.229 1.00 93.31 97 ILE A C 1
ATOM 762 O O . ILE A 1 97 ? -5.527 0.852 -14.411 1.00 93.31 97 ILE A O 1
ATOM 766 N N . LEU A 1 98 ? -4.468 1.604 -12.584 1.00 91.06 98 LEU A N 1
ATOM 767 C CA . LEU A 1 98 ? -3.144 1.679 -13.209 1.00 91.06 98 LEU A CA 1
ATOM 768 C C . LEU A 1 98 ? -2.673 0.299 -13.698 1.00 91.06 98 LEU A C 1
ATOM 770 O O . LEU A 1 98 ? -2.216 0.171 -14.828 1.00 91.06 98 LEU A O 1
ATOM 774 N N . THR A 1 99 ? -2.856 -0.748 -12.891 1.00 91.12 99 THR A N 1
ATOM 775 C CA . THR A 1 99 ? -2.497 -2.129 -13.256 1.00 91.12 99 THR A CA 1
ATOM 776 C C . THR A 1 99 ? -3.344 -2.622 -14.430 1.00 91.12 99 THR A C 1
ATOM 778 O O . THR A 1 99 ? -2.810 -3.144 -15.407 1.00 91.12 99 THR A O 1
ATOM 781 N N . ALA A 1 100 ? -4.662 -2.402 -14.381 1.00 90.44 100 ALA A N 1
ATOM 782 C CA . ALA A 1 100 ? -5.568 -2.791 -15.458 1.00 90.44 100 ALA A CA 1
ATOM 783 C C . ALA A 1 100 ? -5.251 -2.059 -16.771 1.00 90.44 100 ALA A C 1
ATOM 785 O O . ALA A 1 100 ? -5.204 -2.670 -17.836 1.00 90.44 100 ALA A O 1
ATOM 786 N N . THR A 1 101 ? -4.994 -0.751 -16.706 1.00 88.62 101 THR A N 1
ATOM 787 C CA . THR A 1 101 ? -4.648 0.048 -17.890 1.00 88.62 101 THR A CA 1
ATOM 788 C C . THR A 1 101 ? -3.264 -0.286 -18.437 1.00 88.62 101 THR A C 1
ATOM 790 O O . THR A 1 101 ? -3.106 -0.293 -19.655 1.00 88.62 101 THR A O 1
ATOM 793 N N . SER A 1 102 ? -2.292 -0.599 -17.577 1.00 87.88 102 SER A N 1
ATOM 794 C CA . SER A 1 102 ? -0.959 -1.071 -17.972 1.00 87.88 102 SER A CA 1
ATOM 795 C C . SER A 1 102 ? -1.036 -2.393 -18.741 1.00 87.88 102 SER A C 1
ATOM 797 O O . SER A 1 102 ? -0.351 -2.565 -19.747 1.00 87.88 102 SER A O 1
ATOM 799 N N . TYR A 1 103 ? -1.936 -3.294 -18.340 1.00 86.56 103 TYR A N 1
ATOM 800 C CA . TYR A 1 103 ? -2.144 -4.565 -19.030 1.00 86.56 103 TYR A CA 1
ATOM 801 C C . TYR A 1 103 ? -2.920 -4.423 -20.350 1.00 86.56 103 TYR A C 1
ATOM 803 O O . TYR A 1 103 ? -2.508 -4.961 -21.372 1.00 86.56 103 TYR A O 1
ATOM 811 N N . LEU A 1 104 ? -4.031 -3.677 -20.358 1.00 86.25 104 LEU A N 1
ATOM 812 C CA . LEU A 1 104 ? -4.933 -3.608 -21.517 1.00 86.25 104 LEU A CA 1
ATOM 813 C C . LEU A 1 104 ? -4.429 -2.695 -22.647 1.00 86.25 104 LEU A C 1
ATOM 815 O O . LEU A 1 104 ? -4.745 -2.932 -23.814 1.00 86.25 104 LEU A O 1
ATOM 819 N N . ASN A 1 105 ? -3.663 -1.645 -22.338 1.00 81.12 105 ASN A N 1
ATOM 820 C CA . ASN A 1 105 ? -3.207 -0.674 -23.339 1.00 81.12 105 ASN A CA 1
ATOM 821 C C . ASN A 1 105 ? -1.913 -1.107 -24.037 1.00 81.12 105 ASN A C 1
ATOM 823 O O . ASN A 1 105 ? -0.906 -0.402 -23.987 1.00 81.12 105 ASN A O 1
ATOM 827 N N . ILE A 1 106 ? -1.971 -2.223 -24.765 1.00 75.50 106 ILE A N 1
ATOM 828 C CA . ILE A 1 106 ? -0.850 -2.782 -25.545 1.00 75.50 106 ILE A CA 1
ATOM 829 C C . ILE A 1 106 ? -0.258 -1.748 -26.527 1.00 75.50 106 ILE A C 1
ATOM 831 O O . ILE A 1 106 ? 0.933 -1.755 -26.827 1.00 75.50 106 ILE A O 1
ATOM 835 N N . SER A 1 107 ? -1.074 -0.810 -27.014 1.00 69.31 107 SER A N 1
ATOM 836 C CA . SER A 1 107 ? -0.667 0.231 -27.965 1.00 69.31 107 SER A CA 1
ATOM 837 C C . SER A 1 107 ? 0.198 1.349 -27.366 1.00 69.31 107 SER A C 1
ATOM 839 O O . SER A 1 107 ? 0.830 2.085 -28.123 1.00 69.31 107 SER A O 1
ATOM 841 N N . ASN A 1 108 ? 0.254 1.499 -26.038 1.00 75.62 108 ASN A N 1
ATOM 842 C CA . ASN A 1 108 ? 1.030 2.547 -25.378 1.00 75.62 108 ASN A CA 1
ATOM 843 C C . ASN A 1 108 ? 2.196 1.946 -24.580 1.00 75.62 108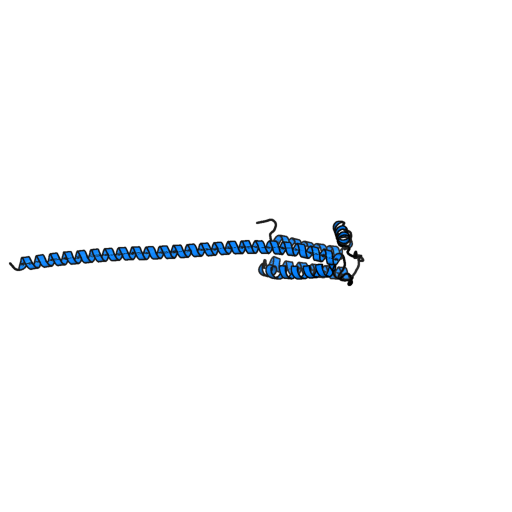 ASN A C 1
ATOM 845 O O . ASN A 1 108 ? 2.065 1.666 -23.388 1.00 75.62 108 ASN A O 1
ATOM 849 N N . LEU A 1 109 ? 3.359 1.813 -25.232 1.00 68.19 109 LEU A N 1
ATOM 850 C CA . LEU A 1 109 ? 4.578 1.248 -24.630 1.00 68.19 109 LEU A CA 1
ATOM 851 C C . LEU A 1 109 ? 5.047 1.972 -23.355 1.00 68.19 109 LEU A C 1
ATOM 853 O O . LEU A 1 109 ? 5.808 1.401 -22.579 1.00 68.19 109 LEU A O 1
ATOM 857 N N . TYR A 1 110 ? 4.622 3.217 -23.115 1.00 74.06 110 TYR A N 1
ATOM 858 C CA . TYR A 1 110 ? 5.008 3.936 -21.899 1.00 74.06 110 TYR A CA 1
ATOM 859 C C . TYR A 1 110 ? 4.302 3.402 -20.646 1.00 74.06 110 TYR A C 1
ATOM 861 O O . TYR A 1 110 ? 4.872 3.468 -19.560 1.00 74.06 110 TYR A O 1
ATOM 869 N N . LEU A 1 111 ? 3.077 2.883 -20.790 1.00 72.50 111 LEU A N 1
ATOM 870 C CA . LEU A 1 111 ? 2.299 2.301 -19.689 1.00 72.50 111 LEU A CA 1
ATOM 871 C C . LEU A 1 111 ? 2.338 0.773 -19.702 1.00 72.50 111 LEU A C 1
ATOM 873 O O . LEU A 1 111 ? 2.282 0.149 -18.644 1.00 72.50 111 LEU A O 1
ATOM 877 N N . HIS A 1 112 ? 2.451 0.179 -20.886 1.00 82.31 112 HIS A N 1
ATOM 878 C CA . HIS A 1 112 ? 2.580 -1.255 -21.077 1.00 82.31 112 HIS A CA 1
ATOM 879 C C . HIS A 1 112 ? 4.054 -1.659 -21.020 1.00 82.31 112 HIS A C 1
ATOM 881 O O . HIS A 1 112 ? 4.693 -1.887 -22.043 1.00 82.31 112 HIS A O 1
ATOM 887 N N . ASN A 1 113 ? 4.617 -1.680 -19.813 1.00 85.62 113 ASN A N 1
ATOM 888 C CA . ASN A 1 113 ? 5.950 -2.212 -19.558 1.00 85.62 113 ASN A CA 1
ATOM 889 C C . ASN A 1 113 ? 5.938 -3.104 -18.309 1.00 85.62 113 ASN A C 1
ATOM 891 O O . ASN A 1 113 ? 5.064 -2.987 -17.443 1.00 85.62 113 ASN A O 1
ATOM 895 N N . ASN A 1 114 ? 6.921 -3.999 -18.207 1.00 89.50 114 ASN A N 1
ATOM 896 C CA . ASN A 1 114 ? 7.006 -4.908 -17.068 1.00 89.50 114 ASN A CA 1
ATOM 897 C C . ASN A 1 114 ? 7.210 -4.176 -15.728 1.00 89.50 114 ASN A C 1
ATOM 899 O O . ASN A 1 114 ? 6.600 -4.546 -14.729 1.00 89.50 114 ASN A O 1
ATOM 903 N N . ALA A 1 115 ? 8.000 -3.101 -15.699 1.00 87.81 115 ALA A N 1
ATOM 904 C CA . ALA A 1 115 ? 8.293 -2.348 -14.482 1.00 87.81 115 ALA A CA 1
ATOM 905 C C . ALA A 1 115 ? 7.060 -1.694 -13.849 1.00 87.81 115 ALA A C 1
ATOM 907 O O . ALA A 1 115 ? 6.819 -1.869 -12.656 1.00 87.81 115 ALA A O 1
ATOM 908 N N . VAL A 1 116 ? 6.263 -0.976 -14.638 1.00 89.12 116 VAL A N 1
ATOM 909 C CA . VAL A 1 116 ? 5.031 -0.312 -14.200 1.00 89.12 116 VAL A CA 1
ATOM 910 C C . VAL A 1 116 ? 4.003 -1.355 -13.805 1.00 89.12 116 VAL A C 1
ATOM 912 O O . VAL A 1 116 ? 3.413 -1.214 -12.736 1.00 89.12 116 VAL A O 1
ATOM 915 N N . PHE A 1 117 ? 3.815 -2.413 -14.599 1.00 91.06 117 PHE A N 1
ATOM 916 C CA . PHE A 1 117 ? 2.853 -3.458 -14.257 1.00 91.06 117 PHE A CA 1
ATOM 917 C C . PHE A 1 117 ? 3.209 -4.142 -12.935 1.00 91.06 117 PHE A C 1
ATOM 919 O O . PHE A 1 117 ? 2.381 -4.182 -12.030 1.00 91.06 117 PHE A O 1
ATOM 926 N N . ILE A 1 118 ? 4.445 -4.634 -12.792 1.00 91.00 118 ILE A N 1
ATOM 927 C CA . ILE A 1 118 ? 4.868 -5.382 -11.603 1.00 91.00 118 ILE A CA 1
ATOM 928 C C . ILE A 1 118 ? 4.853 -4.479 -10.369 1.00 91.00 118 ILE A C 1
ATOM 930 O O . ILE A 1 118 ? 4.340 -4.886 -9.327 1.00 91.00 118 ILE A O 1
ATOM 934 N N . TYR A 1 119 ? 5.339 -3.239 -10.480 1.00 91.31 119 TYR A N 1
ATOM 935 C CA . TYR A 1 119 ? 5.260 -2.271 -9.385 1.00 91.31 119 TYR A CA 1
ATOM 936 C C . TYR A 1 119 ? 3.808 -2.010 -8.961 1.00 91.31 119 TYR A C 1
ATOM 938 O O . TYR A 1 119 ? 3.486 -2.085 -7.776 1.00 91.31 119 TYR A O 1
ATOM 946 N N . SER A 1 120 ? 2.917 -1.761 -9.924 1.00 91.81 120 SER A N 1
ATOM 947 C CA . SER A 1 120 ? 1.501 -1.491 -9.648 1.00 91.81 120 SER A CA 1
ATOM 948 C C . SER A 1 120 ? 0.806 -2.706 -9.040 1.00 91.81 120 SER A C 1
ATOM 950 O O . SER A 1 120 ? 0.042 -2.563 -8.090 1.00 91.81 120 SER A O 1
ATOM 952 N N . PHE A 1 121 ? 1.122 -3.907 -9.526 1.00 91.81 121 PHE A N 1
ATOM 953 C CA . PHE A 1 121 ? 0.594 -5.162 -9.007 1.00 91.81 121 PHE A CA 1
ATOM 954 C C . PHE A 1 121 ? 1.032 -5.415 -7.557 1.00 91.81 121 PHE A C 1
ATOM 956 O O . PHE A 1 121 ? 0.205 -5.764 -6.712 1.00 91.81 121 P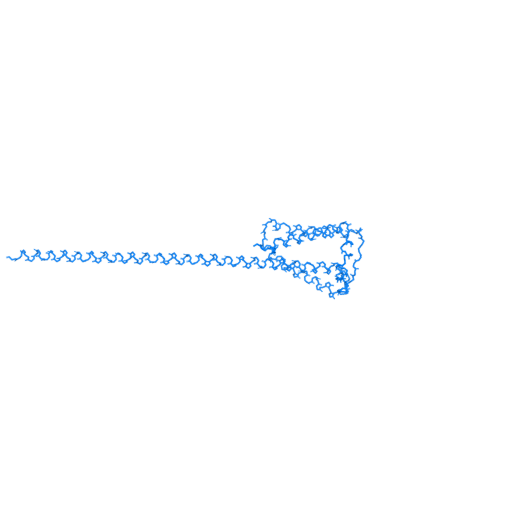HE A O 1
ATOM 963 N N . VAL A 1 122 ? 2.311 -5.185 -7.243 1.00 92.06 122 VAL A N 1
ATOM 964 C CA . VAL A 1 122 ? 2.832 -5.279 -5.870 1.00 92.06 122 VAL A CA 1
ATOM 965 C C . VAL A 1 122 ? 2.188 -4.223 -4.967 1.00 92.06 122 VAL A C 1
ATOM 967 O O . VAL A 1 122 ? 1.806 -4.543 -3.843 1.00 92.06 122 VAL A O 1
ATOM 970 N N . GLU A 1 123 ? 1.996 -2.991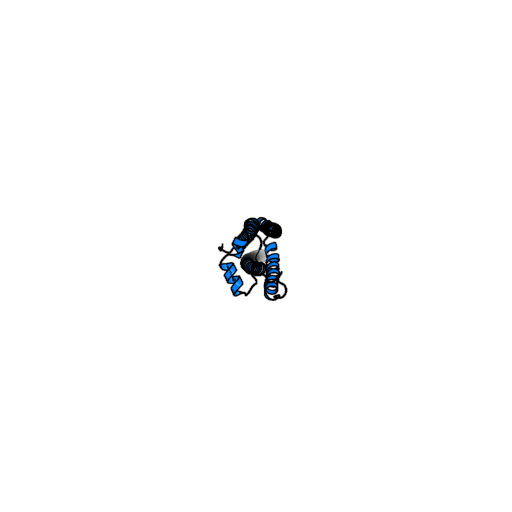 -5.447 1.00 91.81 123 GLU A N 1
ATOM 971 C CA . GLU A 1 123 ? 1.274 -1.955 -4.699 1.00 91.81 123 GLU A CA 1
ATOM 972 C C . GLU A 1 123 ? -0.190 -2.342 -4.454 1.00 91.81 123 GLU A C 1
ATOM 974 O O . GLU A 1 123 ? -0.673 -2.157 -3.340 1.00 91.81 123 GLU A O 1
ATOM 979 N N . VAL A 1 124 ? -0.904 -2.930 -5.420 1.00 94.25 124 VAL A N 1
ATOM 980 C CA . VAL A 1 124 ? -2.267 -3.449 -5.188 1.00 94.25 124 VAL A CA 1
ATOM 981 C C . VAL A 1 124 ? -2.256 -4.484 -4.065 1.00 94.25 124 VAL A C 1
ATOM 983 O O . VAL A 1 124 ? -3.062 -4.385 -3.140 1.00 94.25 124 VAL A O 1
ATOM 986 N N . TRP 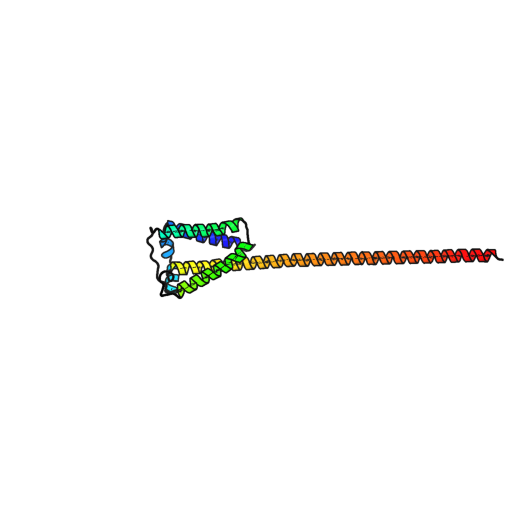A 1 125 ? -1.314 -5.429 -4.099 1.00 92.44 125 TRP A N 1
ATOM 987 C CA . TRP A 1 125 ? -1.171 -6.454 -3.064 1.00 92.44 125 TRP A CA 1
ATOM 988 C C . TRP A 1 125 ? -0.870 -5.867 -1.680 1.00 92.44 125 TRP A C 1
ATOM 990 O O . TRP A 1 125 ? -1.538 -6.213 -0.705 1.00 92.44 125 TRP A O 1
ATOM 1000 N N . LEU A 1 126 ? 0.093 -4.948 -1.578 1.00 91.38 126 LEU A N 1
ATOM 1001 C CA . LEU A 1 126 ? 0.445 -4.304 -0.311 1.00 91.38 126 LEU A CA 1
ATOM 1002 C C . LEU A 1 126 ? -0.706 -3.456 0.234 1.00 91.38 126 LEU A C 1
ATOM 1004 O O . LEU A 1 126 ? -1.041 -3.569 1.411 1.00 91.38 126 LEU A O 1
ATOM 1008 N N . ASN A 1 127 ? -1.353 -2.641 -0.604 1.00 91.88 127 ASN A N 1
ATOM 1009 C CA . ASN A 1 127 ? -2.497 -1.836 -0.176 1.00 91.88 127 ASN A CA 1
ATOM 1010 C C . ASN A 1 127 ? -3.689 -2.712 0.221 1.00 91.88 127 ASN A C 1
ATOM 1012 O O . ASN A 1 127 ? -4.412 -2.353 1.147 1.00 91.88 127 ASN A O 1
ATOM 1016 N N . PHE A 1 128 ? -3.876 -3.869 -0.418 1.00 91.88 128 PHE A N 1
ATOM 1017 C CA . PHE A 1 128 ? -4.906 -4.827 -0.027 1.00 91.88 128 PHE A CA 1
ATOM 1018 C C . PHE A 1 128 ? -4.629 -5.423 1.359 1.00 91.88 128 PHE A C 1
ATOM 1020 O O . PHE A 1 128 ? -5.534 -5.479 2.193 1.00 91.88 128 PHE A O 1
ATOM 1027 N N . LEU A 1 129 ? -3.377 -5.795 1.647 1.00 91.31 129 LEU A N 1
ATOM 1028 C CA . LEU A 1 129 ? -2.976 -6.269 2.976 1.00 91.31 129 LEU A CA 1
ATOM 1029 C C . LEU A 1 129 ? -3.164 -5.189 4.050 1.00 91.31 129 LEU A C 1
ATOM 1031 O O . LEU A 1 129 ? -3.727 -5.474 5.106 1.00 91.31 129 LEU A O 1
ATOM 1035 N N . ILE A 1 130 ? -2.760 -3.945 3.769 1.00 90.75 130 ILE A N 1
ATOM 1036 C CA . ILE A 1 130 ? -2.959 -2.809 4.686 1.00 90.75 130 ILE A CA 1
ATOM 1037 C C . ILE A 1 130 ? -4.453 -2.572 4.916 1.00 90.75 130 ILE A C 1
ATOM 1039 O O . ILE A 1 130 ? -4.882 -2.407 6.055 1.00 90.75 130 ILE A O 1
ATOM 1043 N N . PHE A 1 131 ? -5.256 -2.583 3.851 1.00 90.75 131 PHE A N 1
ATOM 1044 C CA . PHE A 1 131 ? -6.701 -2.412 3.943 1.00 90.75 131 PHE A CA 1
ATOM 1045 C C . PHE A 1 131 ? -7.349 -3.505 4.795 1.00 90.75 131 PHE A C 1
ATOM 1047 O O . PHE A 1 131 ? -8.186 -3.199 5.642 1.00 90.75 131 PHE A O 1
ATOM 1054 N N . SER A 1 132 ? -6.946 -4.765 4.612 1.00 89.31 132 SER A N 1
ATOM 1055 C CA . SER A 1 132 ? -7.448 -5.879 5.416 1.00 89.31 132 SER A CA 1
ATOM 1056 C C . SER A 1 132 ? -7.086 -5.714 6.893 1.00 89.31 132 SER A C 1
ATOM 1058 O O . SER A 1 132 ? -7.955 -5.880 7.744 1.00 89.31 132 SER A O 1
ATOM 1060 N N . ALA A 1 133 ? -5.840 -5.340 7.199 1.00 88.69 133 ALA A N 1
ATOM 1061 C CA . ALA A 1 133 ? -5.396 -5.112 8.573 1.00 88.69 133 ALA A CA 1
ATOM 1062 C C . ALA A 1 133 ? -6.135 -3.931 9.228 1.00 88.69 133 ALA A C 1
ATOM 1064 O O . ALA A 1 133 ? -6.627 -4.051 10.345 1.00 88.69 133 ALA A O 1
ATOM 1065 N N . LEU A 1 134 ? -6.293 -2.809 8.515 1.00 87.75 134 LEU A N 1
ATOM 1066 C CA . LEU A 1 134 ? -7.053 -1.649 8.999 1.00 87.75 134 LEU A CA 1
ATOM 1067 C C . LEU A 1 134 ? -8.535 -1.967 9.204 1.00 87.75 134 LEU A C 1
ATOM 1069 O O . LEU A 1 134 ? -9.157 -1.455 10.134 1.00 87.75 134 LEU A O 1
ATOM 1073 N N . ARG A 1 135 ? -9.122 -2.783 8.322 1.00 86.62 135 ARG A N 1
ATOM 1074 C CA . ARG A 1 135 ? -10.518 -3.203 8.442 1.00 86.62 135 ARG A CA 1
ATOM 1075 C C . ARG A 1 135 ? -10.726 -4.076 9.674 1.00 86.62 135 ARG A C 1
ATOM 1077 O O . ARG A 1 135 ? -11.741 -3.884 10.341 1.00 86.62 135 ARG A O 1
ATOM 1084 N N . GLU A 1 136 ? -9.803 -4.993 9.953 1.00 86.25 136 GLU A N 1
ATOM 1085 C CA . GLU A 1 136 ? -9.868 -5.836 11.147 1.00 86.25 136 GLU A CA 1
ATOM 1086 C C . GLU A 1 136 ? -9.707 -4.996 12.415 1.00 86.25 136 GLU A C 1
ATOM 1088 O O . GLU A 1 136 ? -10.578 -5.044 13.275 1.00 86.25 136 GLU A O 1
ATOM 1093 N N . GLU A 1 137 ? -8.696 -4.123 12.482 1.00 84.75 137 GLU A N 1
ATOM 1094 C CA . GLU A 1 137 ? -8.500 -3.233 13.637 1.00 84.75 137 GLU A CA 1
ATOM 1095 C C . GLU A 1 137 ? -9.719 -2.335 13.883 1.00 84.75 137 GLU A C 1
ATOM 1097 O O . GLU A 1 137 ? -10.143 -2.163 15.020 1.00 84.75 137 GLU A O 1
ATOM 1102 N N . ARG A 1 138 ? -10.353 -1.814 12.824 1.00 82.62 138 ARG A N 1
ATOM 1103 C CA . ARG A 1 138 ? -11.598 -1.045 12.958 1.00 82.62 138 ARG A CA 1
ATOM 1104 C C . ARG A 1 138 ? -12.749 -1.899 13.487 1.00 82.62 138 ARG A C 1
ATOM 1106 O O . ARG A 1 138 ? -13.578 -1.397 14.236 1.00 82.62 138 ARG A O 1
ATOM 1113 N N . ASN A 1 139 ? -12.846 -3.154 13.058 1.00 84.00 139 ASN A N 1
ATOM 1114 C CA . ASN A 1 139 ? -13.884 -4.070 13.521 1.00 84.00 139 ASN A CA 1
ATOM 1115 C C . ASN A 1 139 ? -13.681 -4.436 14.998 1.00 84.00 139 ASN A C 1
ATOM 1117 O O . ASN A 1 139 ? -14.643 -4.463 15.757 1.00 84.00 139 ASN A O 1
ATOM 1121 N N . GLU A 1 140 ? -12.435 -4.667 15.412 1.00 84.31 140 GLU A N 1
ATOM 1122 C CA . GLU A 1 140 ? -12.064 -4.877 16.814 1.00 84.31 140 GLU A CA 1
ATOM 1123 C C . GLU A 1 140 ? -12.343 -3.631 17.663 1.00 84.31 140 GLU A C 1
ATOM 1125 O O . GLU A 1 140 ? -12.964 -3.739 18.719 1.00 84.31 140 GLU A O 1
ATOM 1130 N N . ASP A 1 141 ? -11.954 -2.445 17.185 1.00 81.88 141 ASP A N 1
ATOM 1131 C CA . ASP A 1 141 ? -12.216 -1.176 17.867 1.00 81.88 141 ASP A CA 1
ATOM 1132 C C . ASP A 1 141 ? -13.726 -0.914 17.989 1.00 81.88 141 ASP A C 1
ATOM 1134 O O . ASP A 1 141 ? -14.187 -0.498 19.049 1.00 81.88 141 ASP A O 1
ATOM 1138 N N . PHE A 1 142 ? -14.515 -1.219 16.951 1.00 81.75 142 PHE A N 1
ATOM 1139 C CA . PHE A 1 142 ? -15.972 -1.080 16.991 1.00 81.75 142 PHE A CA 1
ATOM 1140 C C . PHE A 1 142 ? -16.616 -2.049 17.986 1.00 81.75 142 PHE A C 1
ATOM 1142 O O . PHE A 1 142 ? -17.448 -1.623 18.779 1.00 81.75 142 PHE A O 1
ATOM 1149 N N . LYS A 1 143 ? -16.210 -3.327 17.995 1.00 82.06 143 LYS A N 1
ATOM 1150 C CA . LYS A 1 143 ? -16.697 -4.317 18.974 1.00 82.06 143 LYS A CA 1
ATOM 1151 C C . LYS A 1 143 ? -16.376 -3.898 20.402 1.00 82.06 143 LYS A C 1
ATOM 1153 O O . LYS A 1 143 ? -17.257 -3.938 21.250 1.00 82.06 143 LYS A O 1
ATOM 1158 N N . ARG A 1 144 ? -15.139 -3.456 20.645 1.00 79.25 144 ARG A N 1
ATOM 1159 C CA . ARG A 1 144 ? -14.704 -2.979 21.958 1.00 79.25 144 ARG A CA 1
ATOM 1160 C C . ARG A 1 144 ? -15.528 -1.770 22.404 1.00 79.25 144 ARG A C 1
ATOM 1162 O O . ARG A 1 144 ? -15.981 -1.732 23.536 1.00 79.25 144 ARG A O 1
ATOM 1169 N N . ASN A 1 145 ? -15.758 -0.806 21.515 1.00 79.31 145 ASN A N 1
ATOM 1170 C CA . ASN A 1 145 ? -16.544 0.381 21.847 1.00 79.31 145 ASN A CA 1
ATOM 1171 C C . ASN A 1 145 ? -18.033 0.067 22.066 1.00 79.31 145 ASN A C 1
ATOM 1173 O O . ASN A 1 145 ? -18.676 0.733 22.865 1.00 79.31 145 ASN A O 1
ATOM 1177 N N . HIS A 1 146 ? -18.578 -0.935 21.368 1.00 76.88 146 HIS A N 1
ATOM 1178 C CA . HIS A 1 146 ? -19.952 -1.393 21.581 1.00 76.88 146 HIS A CA 1
ATOM 1179 C C . HIS A 1 146 ? -20.117 -2.128 22.911 1.00 76.88 146 HIS A C 1
ATOM 1181 O O . HIS A 1 146 ? -21.128 -1.918 23.559 1.00 76.88 146 HIS A O 1
ATOM 1187 N N . GLN A 1 147 ? -19.128 -2.933 23.317 1.00 75.81 147 GLN A N 1
ATOM 1188 C CA . GLN A 1 147 ? -19.111 -3.573 24.638 1.00 75.81 147 GLN A CA 1
ATOM 1189 C C . GLN A 1 147 ? -19.066 -2.530 25.755 1.00 75.81 147 GLN A C 1
ATOM 1191 O O . GLN A 1 147 ? -19.891 -2.557 26.646 1.00 75.81 147 GLN A O 1
ATOM 1196 N N . PHE A 1 148 ? -18.189 -1.528 25.656 1.00 70.62 148 PHE A N 1
ATOM 1197 C CA . PHE A 1 148 ? -18.172 -0.457 26.658 1.00 70.62 148 PHE A CA 1
ATOM 1198 C C . PHE A 1 148 ? -19.472 0.350 26.711 1.00 70.62 148 PHE A C 1
ATOM 1200 O O . PHE A 1 148 ? -19.863 0.786 27.783 1.00 70.62 148 PHE A O 1
ATOM 1207 N N . MET A 1 149 ? -20.131 0.571 25.568 1.00 68.56 149 MET A N 1
ATOM 1208 C CA . MET A 1 149 ? -21.449 1.206 25.568 1.00 68.56 149 MET A CA 1
ATOM 1209 C C . MET A 1 149 ? -22.512 0.301 26.189 1.00 68.56 149 MET A C 1
ATOM 1211 O O . MET A 1 149 ? -23.298 0.808 26.970 1.00 68.56 149 MET A O 1
ATOM 1215 N N . SER A 1 150 ? -22.556 -0.996 25.858 1.00 71.56 150 SER A N 1
ATOM 1216 C CA . SER A 1 150 ? -23.534 -1.911 26.460 1.00 71.56 150 SER A CA 1
ATOM 1217 C C . SER A 1 150 ? -23.344 -2.023 27.964 1.00 71.56 150 SER A C 1
ATOM 1219 O O . SER A 1 150 ? -24.318 -1.879 28.682 1.00 71.56 150 SER A O 1
ATOM 1221 N N . ASP A 1 151 ? -22.102 -2.181 28.422 1.00 73.44 151 ASP A N 1
ATOM 1222 C CA . ASP A 1 151 ? -21.788 -2.302 29.845 1.00 73.44 151 ASP A CA 1
ATOM 1223 C C . ASP A 1 151 ? -22.169 -1.009 30.593 1.00 73.44 151 ASP A C 1
ATOM 1225 O O . ASP A 1 151 ? -22.750 -1.070 31.666 1.00 73.44 151 ASP A O 1
ATOM 1229 N N . ALA A 1 152 ? -21.934 0.169 29.998 1.00 72.44 152 ALA A N 1
ATOM 1230 C CA . ALA A 1 152 ? -22.344 1.444 30.593 1.00 72.44 152 ALA A CA 1
ATOM 1231 C C . ALA A 1 152 ? -23.873 1.633 30.642 1.00 72.44 152 ALA A C 1
ATOM 1233 O O . ALA A 1 152 ? -24.375 2.249 31.574 1.00 72.44 152 ALA A O 1
ATOM 1234 N N . TYR A 1 153 ? -24.613 1.126 29.649 1.00 71.62 153 TYR A N 1
ATOM 1235 C CA . TYR A 1 153 ? -26.079 1.157 29.678 1.00 71.62 153 TYR A CA 1
ATOM 1236 C C . TYR A 1 153 ? -26.652 0.170 30.698 1.00 71.62 153 TYR A C 1
ATOM 1238 O O . TYR A 1 153 ? -27.631 0.501 31.353 1.00 71.62 153 TYR A O 1
ATOM 1246 N N . GLU A 1 154 ? -26.048 -1.012 30.839 1.00 72.25 154 GLU A N 1
ATOM 1247 C CA . GLU A 1 154 ? -26.429 -1.985 31.869 1.00 72.25 154 GLU A CA 1
ATOM 1248 C C . GLU A 1 154 ? -26.155 -1.424 33.275 1.00 72.25 154 GLU A C 1
ATOM 1250 O O . GLU A 1 154 ? -27.026 -1.505 34.133 1.00 72.25 154 GLU A O 1
ATOM 1255 N N . GLU A 1 155 ? -25.010 -0.765 33.493 1.00 72.62 155 GLU A N 1
ATOM 1256 C CA . GLU A 1 155 ? -24.709 -0.075 34.759 1.00 72.62 155 GLU A CA 1
ATOM 1257 C C . GLU A 1 155 ? -25.704 1.069 35.055 1.00 72.62 155 GLU A C 1
ATOM 1259 O O . GLU A 1 155 ? -26.173 1.189 36.185 1.00 72.62 155 GLU A O 1
ATOM 1264 N N . GLU A 1 156 ? -26.076 1.884 34.057 1.00 72.19 156 GLU A N 1
ATOM 1265 C CA . GLU A 1 156 ? -27.087 2.943 34.231 1.00 72.19 156 GLU A CA 1
ATOM 1266 C C . GLU A 1 156 ? -28.488 2.375 34.537 1.00 72.19 156 GLU A C 1
ATOM 1268 O O . GLU A 1 156 ? -29.202 2.936 35.367 1.00 72.19 156 GLU A O 1
ATOM 1273 N N . GLU A 1 157 ? -28.904 1.278 33.893 1.00 70.12 157 GLU A N 1
ATOM 1274 C CA . GLU A 1 157 ? -30.193 0.628 34.181 1.00 70.12 157 GLU A CA 1
ATOM 1275 C C . GLU A 1 157 ? -30.219 0.021 35.593 1.00 70.12 157 GLU A C 1
ATOM 1277 O O . GLU A 1 157 ? -31.199 0.222 36.313 1.00 70.12 157 GLU A O 1
ATOM 1282 N N . GLU A 1 158 ? -29.138 -0.638 36.026 1.00 72.69 158 GLU A N 1
ATOM 1283 C CA . GLU A 1 158 ? -29.019 -1.178 37.388 1.00 72.69 158 GLU A CA 1
ATOM 1284 C C . GLU A 1 158 ? -29.046 -0.070 38.458 1.00 72.69 158 GLU A C 1
ATOM 1286 O O . GLU A 1 158 ? -29.692 -0.231 39.496 1.00 72.69 158 GLU A O 1
ATOM 1291 N N . GLU A 1 159 ? -28.397 1.077 38.222 1.00 73.00 159 GLU A N 1
ATOM 1292 C CA . GLU A 1 159 ? -28.455 2.224 39.142 1.00 73.00 159 GLU A CA 1
ATOM 1293 C C . GLU A 1 159 ? -29.873 2.801 39.265 1.00 73.00 159 GLU A C 1
ATOM 1295 O O . GLU A 1 159 ? -30.327 3.088 40.377 1.00 73.00 159 GLU A O 1
ATOM 1300 N N . ILE A 1 160 ? -30.598 2.926 38.148 1.00 76.25 160 ILE A N 1
ATOM 1301 C CA . ILE A 1 160 ? -31.976 3.434 38.141 1.00 76.25 160 ILE A CA 1
ATOM 1302 C C . ILE A 1 160 ? -32.921 2.463 38.859 1.00 76.25 160 ILE A C 1
ATOM 1304 O O . ILE A 1 160 ? -33.762 2.913 39.639 1.00 76.25 160 ILE A O 1
ATOM 1308 N N . GLU A 1 161 ? -32.792 1.151 38.629 1.00 72.81 161 GLU A N 1
ATOM 1309 C CA . GLU A 1 161 ? -33.600 0.143 39.330 1.00 72.81 161 GLU A CA 1
ATOM 1310 C C . GLU A 1 161 ? -33.346 0.176 40.844 1.00 72.81 161 GLU A C 1
ATOM 1312 O O . GLU A 1 161 ? -34.300 0.194 41.624 1.00 72.81 161 GLU A O 1
ATOM 1317 N N . MET A 1 162 ? -32.083 0.281 41.275 1.00 73.25 162 MET A N 1
ATOM 1318 C CA . MET A 1 162 ? -31.742 0.394 42.697 1.00 73.25 162 MET A CA 1
ATOM 1319 C C . MET A 1 162 ? -32.297 1.671 43.343 1.00 73.25 162 MET A C 1
ATOM 1321 O O . MET A 1 162 ? -32.819 1.608 44.457 1.00 73.25 162 MET A O 1
ATOM 1325 N N . GLU A 1 163 ? -32.213 2.831 42.681 1.00 72.88 163 GLU A N 1
ATOM 1326 C CA . GLU A 1 163 ? -32.808 4.072 43.203 1.00 72.88 163 GLU A CA 1
ATOM 1327 C C . GLU A 1 163 ? -34.334 3.967 43.331 1.00 72.88 163 GLU A C 1
ATOM 1329 O O . GLU A 1 163 ? -34.917 4.487 44.289 1.00 72.88 163 GLU A O 1
ATOM 1334 N N . GLN A 1 164 ? -34.988 3.281 42.392 1.00 71.56 164 GLN A N 1
ATOM 1335 C CA . GLN A 1 164 ? -36.436 3.096 42.409 1.00 71.56 164 GLN A CA 1
ATOM 1336 C C . GLN A 1 164 ? -36.881 2.174 43.553 1.00 71.56 164 GLN A C 1
ATOM 1338 O O . GLN A 1 164 ? -37.836 2.511 44.256 1.00 71.56 164 GLN A O 1
ATOM 1343 N N . ASP A 1 165 ? -36.158 1.078 43.795 1.00 72.88 165 ASP A N 1
ATOM 1344 C CA . ASP A 1 165 ? -36.402 0.163 44.919 1.00 72.88 165 ASP A CA 1
ATOM 1345 C C . ASP A 1 165 ? -36.177 0.846 46.279 1.00 72.88 165 ASP A C 1
ATOM 1347 O O . ASP A 1 165 ? -36.956 0.656 47.218 1.00 72.88 165 ASP A O 1
ATOM 1351 N N . ILE A 1 166 ? -35.157 1.705 46.395 1.00 78.69 166 ILE A N 1
ATOM 1352 C CA . ILE A 1 166 ? -34.920 2.501 47.611 1.00 78.69 166 ILE A CA 1
ATOM 1353 C C . ILE A 1 166 ? -36.072 3.492 47.848 1.00 78.69 166 ILE A C 1
ATOM 1355 O O . ILE A 1 166 ? -36.516 3.673 48.983 1.00 78.69 166 ILE A O 1
ATOM 1359 N N . MET A 1 167 ? -36.595 4.133 46.798 1.00 70.31 167 MET A N 1
ATOM 1360 C CA . MET A 1 167 ? -37.739 5.043 46.940 1.00 70.31 167 MET A CA 1
ATOM 1361 C C . MET A 1 167 ? -39.048 4.321 47.287 1.00 70.31 167 MET A C 1
ATOM 1363 O O . MET A 1 167 ? -39.850 4.859 48.044 1.00 70.31 167 MET A O 1
ATOM 1367 N N . LEU A 1 168 ? -39.265 3.110 46.769 1.00 75.19 168 LEU A N 1
ATOM 1368 C CA . LEU A 1 168 ? -40.422 2.281 47.122 1.00 75.19 168 LEU A CA 1
ATOM 1369 C C . LEU A 1 168 ? -40.373 1.831 48.584 1.00 75.19 168 LEU A C 1
ATOM 1371 O O . LEU A 1 168 ? -41.329 2.049 49.320 1.00 75.19 168 LEU A O 1
ATOM 1375 N N . THR A 1 169 ? -39.240 1.284 49.023 1.00 79.44 169 THR A N 1
ATOM 1376 C CA . THR A 1 169 ? -39.065 0.818 50.410 1.00 79.44 169 THR A CA 1
ATOM 1377 C C . THR A 1 169 ? -39.189 1.953 51.427 1.00 79.44 169 THR A C 1
ATOM 1379 O O . THR A 1 169 ? -39.854 1.797 52.446 1.00 79.44 169 THR A O 1
ATOM 1382 N N . THR A 1 170 ? -38.626 3.129 51.134 1.00 79.62 170 THR A N 1
ATOM 1383 C CA . THR A 1 170 ? -38.785 4.311 52.002 1.00 79.62 170 THR A CA 1
ATOM 1384 C C . THR A 1 170 ? -40.221 4.836 52.044 1.00 79.62 170 THR A C 1
ATOM 1386 O O . THR A 1 170 ? -40.661 5.300 53.092 1.00 79.62 170 THR A O 1
ATOM 1389 N N . ALA A 1 171 ? -40.973 4.760 50.942 1.00 79.81 171 ALA A N 1
ATOM 1390 C CA . ALA A 1 171 ? -42.388 5.128 50.933 1.00 79.81 171 ALA A CA 1
ATOM 1391 C C . ALA A 1 171 ? -43.245 4.152 51.760 1.00 79.81 171 ALA A C 1
ATOM 1393 O O . ALA A 1 171 ? -44.107 4.601 52.511 1.00 79.81 171 ALA A O 1
ATOM 1394 N N . GLU A 1 172 ? -42.974 2.846 51.668 1.00 79.75 172 GLU A N 1
ATOM 1395 C CA . GLU A 1 172 ? -43.648 1.813 52.469 1.00 79.75 172 GLU A CA 1
ATOM 1396 C C . GLU A 1 172 ? -43.370 1.972 53.974 1.00 79.75 172 GLU A C 1
ATOM 1398 O O . GLU A 1 172 ? -44.284 1.830 54.784 1.00 79.75 172 GLU A O 1
ATOM 1403 N N . GLU A 1 173 ? -42.135 2.313 54.361 1.00 77.88 173 GLU A N 1
ATOM 1404 C CA . GLU A 1 173 ? -41.794 2.604 55.762 1.00 77.88 173 GLU A CA 1
ATOM 1405 C C . GLU A 1 173 ? -42.533 3.845 56.290 1.00 77.88 173 GLU A C 1
ATOM 1407 O O . GLU A 1 173 ? -43.013 3.836 57.420 1.00 77.88 173 GLU A O 1
ATOM 1412 N N . ILE A 1 174 ? -42.671 4.903 55.482 1.00 81.81 174 ILE A N 1
ATOM 1413 C CA . ILE A 1 174 ? -43.414 6.115 55.874 1.00 81.81 174 ILE A CA 1
ATOM 1414 C C . ILE A 1 174 ? -44.910 5.820 56.041 1.00 81.81 174 ILE A C 1
ATOM 1416 O O . ILE A 1 174 ? -45.529 6.335 56.969 1.00 81.81 174 ILE A O 1
ATOM 1420 N N . GLU A 1 175 ? -45.493 5.000 55.164 1.00 80.38 175 GLU A N 1
ATOM 1421 C CA . GLU A 1 175 ? -46.904 4.608 55.257 1.00 80.38 175 GLU A CA 1
ATOM 1422 C C . GLU A 1 175 ? -47.176 3.754 56.505 1.00 80.38 175 GLU A C 1
ATOM 1424 O O . GLU A 1 175 ? -48.182 3.964 57.175 1.00 80.38 175 GLU A O 1
ATOM 1429 N N . GLN A 1 176 ? -46.257 2.854 56.876 1.00 79.88 176 GLN A N 1
ATOM 1430 C CA . GLN A 1 176 ? -46.366 2.094 58.127 1.00 79.88 176 GLN A CA 1
ATOM 1431 C C . GLN A 1 176 ? -46.294 2.988 59.365 1.00 79.88 176 GLN A C 1
ATOM 1433 O O . GLN A 1 176 ? -47.089 2.804 60.279 1.00 79.88 176 GLN A O 1
ATOM 1438 N N . ILE A 1 177 ? -45.390 3.970 59.384 1.00 81.19 177 ILE A N 1
ATOM 1439 C CA . ILE A 1 177 ? -45.280 4.908 60.511 1.00 81.19 177 ILE A CA 1
ATOM 1440 C C . ILE A 1 177 ? -46.554 5.752 60.642 1.00 81.19 177 ILE A C 1
ATOM 1442 O O . ILE A 1 177 ? -47.030 5.949 61.751 1.00 81.19 177 ILE A O 1
ATOM 1446 N N . ALA A 1 178 ? -47.129 6.215 59.528 1.00 79.88 178 ALA A N 1
ATOM 1447 C CA . ALA A 1 178 ? -48.371 6.987 59.556 1.00 79.88 178 ALA A CA 1
ATOM 1448 C C . ALA A 1 178 ? -49.561 6.166 60.081 1.00 79.88 178 ALA A C 1
ATOM 1450 O O . ALA A 1 178 ? -50.377 6.694 60.825 1.00 79.88 178 ALA A O 1
ATOM 1451 N N . LEU A 1 179 ? -49.639 4.878 59.731 1.00 82.25 179 LEU A N 1
ATOM 1452 C CA . LEU A 1 179 ? -50.660 3.972 60.265 1.00 82.25 179 LEU A CA 1
ATOM 1453 C C . LEU A 1 179 ? -50.459 3.692 61.762 1.00 82.25 179 LEU A C 1
ATOM 1455 O O . LEU A 1 179 ? -51.435 3.648 62.499 1.00 82.25 179 LEU A O 1
ATOM 1459 N N . GLU A 1 180 ? -49.212 3.532 62.219 1.00 79.88 180 GLU A N 1
ATOM 1460 C CA . GLU A 1 180 ? -48.908 3.385 63.650 1.00 79.88 180 GLU A CA 1
ATOM 1461 C C . GLU A 1 180 ? -49.207 4.668 64.449 1.00 79.88 180 GLU A C 1
ATOM 1463 O O . GLU A 1 180 ? -49.573 4.577 65.619 1.00 79.88 180 GLU A O 1
ATOM 1468 N N . GLU A 1 181 ? -49.047 5.851 63.844 1.00 77.81 181 GLU A N 1
ATOM 1469 C CA . GLU A 1 181 ? -49.435 7.134 64.449 1.00 77.81 181 GLU A CA 1
ATOM 1470 C C . GLU A 1 181 ? -50.965 7.300 64.498 1.00 77.81 181 GLU A C 1
ATOM 1472 O O . GLU A 1 181 ? -51.481 7.688 65.542 1.00 77.81 181 GLU A O 1
ATOM 1477 N N . GLU A 1 182 ? -51.698 6.953 63.431 1.00 75.44 182 GLU A N 1
ATOM 1478 C CA . GLU A 1 182 ? -53.173 6.981 63.427 1.00 75.44 182 GLU A CA 1
ATOM 1479 C C . GLU A 1 182 ? -53.772 5.993 64.445 1.00 75.44 182 GLU A C 1
ATOM 1481 O O . GLU A 1 182 ? -54.700 6.356 65.162 1.00 75.44 182 GLU A O 1
ATOM 1486 N N . GLU A 1 183 ? -53.225 4.775 64.573 1.00 73.44 183 GLU A N 1
ATOM 1487 C CA . GLU A 1 183 ? -53.674 3.812 65.596 1.00 73.44 183 GLU A CA 1
ATOM 1488 C C . GLU A 1 183 ? -53.424 4.326 67.027 1.00 73.44 183 GLU A C 1
ATOM 1490 O O . GLU A 1 183 ? -54.239 4.083 67.913 1.00 73.44 183 GLU A O 1
ATOM 1495 N N . GLN A 1 184 ? -52.330 5.060 67.266 1.00 71.19 184 GLN A N 1
ATOM 1496 C CA . GLN A 1 184 ? -52.057 5.663 68.577 1.00 71.19 184 GLN A CA 1
ATOM 1497 C C . GLN A 1 184 ? -52.989 6.837 68.891 1.00 71.19 184 GLN A C 1
ATOM 1499 O O . GLN A 1 184 ? -53.414 6.970 70.034 1.00 71.19 184 GLN A O 1
ATOM 1504 N N . GLU A 1 185 ? -53.319 7.676 67.904 1.00 71.94 185 GLU A N 1
ATOM 1505 C CA . GLU A 1 185 ? -54.281 8.770 68.093 1.00 71.94 185 GLU A CA 1
ATOM 1506 C C . GLU A 1 185 ? -55.700 8.236 68.369 1.00 71.94 185 GLU A C 1
ATOM 1508 O O . GLU A 1 185 ? -56.383 8.774 69.237 1.00 71.94 185 GLU A O 1
ATOM 1513 N N . GLU A 1 186 ? -56.130 7.154 67.704 1.00 70.44 186 GLU A N 1
ATOM 1514 C CA . GLU A 1 186 ? -57.423 6.508 67.995 1.00 70.44 186 GLU A CA 1
ATOM 1515 C C . GLU A 1 186 ? -57.456 5.874 69.401 1.00 70.44 186 GLU A C 1
ATOM 1517 O O . GLU A 1 186 ? -58.460 6.006 70.101 1.00 70.44 186 GLU A O 1
ATOM 1522 N N . GLU A 1 187 ? -56.368 5.234 69.852 1.00 68.25 187 GLU A N 1
ATOM 1523 C CA . GLU A 1 187 ? -56.275 4.705 71.224 1.00 68.25 187 GLU A CA 1
ATOM 1524 C C . GLU A 1 187 ? -56.293 5.827 72.284 1.00 68.25 187 GLU A C 1
ATOM 1526 O O . GLU A 1 187 ? -56.927 5.669 73.328 1.00 68.25 187 GLU A O 1
ATOM 1531 N N . GLU A 1 188 ? -55.647 6.972 72.026 1.00 66.69 188 GLU A N 1
ATOM 1532 C CA . GLU A 1 188 ? -55.684 8.134 72.930 1.00 66.69 188 GLU A CA 1
ATOM 1533 C C . GLU A 1 188 ? -57.076 8.802 72.972 1.00 66.69 188 GLU A C 1
ATOM 1535 O O . GLU A 1 188 ? -57.523 9.198 74.050 1.00 66.69 188 GLU A O 1
ATOM 1540 N N . GLU A 1 189 ? -57.796 8.893 71.845 1.00 65.56 189 GLU A N 1
ATOM 1541 C CA . GLU A 1 189 ? -59.173 9.419 71.813 1.00 65.56 189 GLU A CA 1
ATOM 1542 C C . GLU A 1 189 ? -60.173 8.493 72.536 1.00 65.56 189 GLU A C 1
ATOM 1544 O O . GLU A 1 189 ? -61.050 8.985 73.250 1.00 65.56 189 GLU A O 1
ATOM 1549 N N . GLU A 1 190 ? -60.035 7.165 72.418 1.00 63.84 190 GLU A N 1
ATOM 1550 C CA . GLU A 1 190 ? -60.874 6.208 73.161 1.00 63.84 190 GLU A CA 1
ATOM 1551 C C . GLU A 1 190 ? -60.623 6.275 74.683 1.00 63.84 190 GLU A C 1
ATOM 1553 O O . GLU A 1 190 ? -61.576 6.202 75.465 1.00 63.84 190 GLU A O 1
ATOM 1558 N N . GLU A 1 191 ? -59.373 6.473 75.124 1.00 60.25 191 GLU A N 1
ATOM 1559 C CA . GLU A 1 191 ? -59.054 6.670 76.547 1.00 60.25 191 GLU A CA 1
ATOM 1560 C C . GLU A 1 191 ? -59.620 7.998 77.098 1.00 60.25 191 GLU A C 1
ATOM 1562 O O . GLU A 1 191 ? -60.102 8.036 78.235 1.00 60.25 191 GLU A O 1
ATOM 1567 N N . GLU A 1 192 ? -59.628 9.080 76.307 1.00 59.75 192 GLU A N 1
ATOM 1568 C CA . GLU A 1 192 ? -60.235 10.359 76.710 1.00 59.75 192 GLU A CA 1
ATOM 1569 C C . GLU A 1 192 ? -61.778 10.294 76.775 1.00 59.75 192 GLU A C 1
ATOM 1571 O O . GLU A 1 192 ? -62.377 10.883 77.683 1.00 59.75 192 GLU A O 1
ATOM 1576 N N . GLU A 1 193 ? -62.441 9.552 75.876 1.00 59.00 193 GLU A N 1
ATOM 1577 C CA . GLU A 1 193 ? -63.900 9.350 75.922 1.00 59.00 193 GLU A CA 1
ATOM 1578 C C . GLU A 1 193 ? -64.341 8.492 77.127 1.00 59.00 193 GLU A C 1
ATOM 1580 O O . GLU A 1 193 ? -65.354 8.806 77.766 1.00 59.00 193 GLU A O 1
ATOM 1585 N N . GLU A 1 194 ? -63.569 7.465 77.508 1.00 57.75 194 GLU A N 1
ATOM 1586 C CA . GLU A 1 194 ? -63.834 6.675 78.722 1.00 57.75 194 GLU A CA 1
ATOM 1587 C C . GLU A 1 194 ? -63.664 7.511 80.012 1.00 57.75 194 GLU A C 1
ATOM 1589 O O . GLU A 1 194 ? -64.449 7.362 80.956 1.00 57.75 194 GLU A O 1
ATOM 1594 N N . GLU A 1 195 ? -62.708 8.449 80.058 1.00 56.16 195 GLU A N 1
ATOM 1595 C CA . GLU A 1 195 ? -62.536 9.368 81.197 1.00 56.16 195 GLU A CA 1
ATOM 1596 C C . GLU A 1 195 ? -63.637 10.451 81.296 1.00 56.16 195 GLU A C 1
ATOM 1598 O O . GLU A 1 195 ? -63.934 10.946 82.398 1.00 56.16 195 GLU A O 1
ATOM 1603 N N . GLU A 1 196 ? -64.276 10.833 80.183 1.00 55.28 196 GLU A N 1
ATOM 1604 C CA . GLU A 1 196 ? -65.413 11.764 80.184 1.00 55.28 196 GLU A CA 1
ATOM 1605 C C . GLU A 1 196 ? -66.746 11.100 80.582 1.00 55.28 196 GLU A C 1
ATOM 1607 O O . GLU A 1 196 ? -67.565 11.750 81.249 1.00 55.28 196 GLU A O 1
ATOM 1612 N N . GLU A 1 197 ? -66.970 9.821 80.248 1.00 53.25 197 GLU A N 1
ATOM 1613 C CA . GLU A 1 197 ? -68.165 9.075 80.680 1.00 53.25 197 GLU A CA 1
ATOM 1614 C C . GLU A 1 197 ? -68.158 8.771 82.192 1.00 53.25 197 GLU A C 1
ATOM 1616 O O . GLU A 1 197 ? -69.194 8.919 82.851 1.00 53.25 197 GLU A O 1
ATOM 1621 N N . ASP A 1 198 ? -66.997 8.468 82.783 1.00 52.72 198 ASP A N 1
ATOM 1622 C CA . ASP A 1 198 ? -66.861 8.190 84.226 1.00 52.72 198 ASP A CA 1
ATOM 1623 C C . ASP A 1 198 ? -67.040 9.444 85.117 1.00 52.72 198 ASP A C 1
ATOM 1625 O O . ASP A 1 198 ? -67.240 9.346 86.331 1.00 52.72 198 ASP A O 1
ATOM 1629 N N . ASN A 1 199 ? -67.016 10.650 84.533 1.00 53.00 199 ASN A N 1
ATOM 1630 C CA . ASN A 1 199 ? -67.215 11.920 85.244 1.00 53.00 199 ASN A CA 1
ATOM 1631 C C . ASN A 1 199 ? -68.668 12.453 85.213 1.00 53.00 199 ASN A C 1
ATOM 1633 O O . ASN A 1 199 ? -68.926 13.528 85.771 1.00 53.00 199 ASN A O 1
ATOM 1637 N N . GLN A 1 200 ? -69.624 11.744 84.588 1.00 50.50 200 GLN A N 1
ATOM 1638 C CA . GLN A 1 200 ? -71.035 12.170 84.486 1.00 50.50 200 GLN A CA 1
ATOM 1639 C C . GLN A 1 200 ? -72.058 11.355 85.319 1.00 50.50 200 GLN A C 1
ATOM 1641 O O . GLN A 1 200 ? -73.235 11.737 85.329 1.00 50.50 200 GLN A O 1
ATOM 1646 N N . GLU A 1 201 ? -71.655 10.321 86.076 1.00 41.69 201 GLU A N 1
ATOM 1647 C CA . GLU A 1 201 ? -72.486 9.652 87.116 1.00 41.69 201 GLU A CA 1
ATOM 1648 C C . GLU A 1 201 ? -72.249 10.185 88.546 1.00 41.69 201 GLU A C 1
ATOM 1650 O O . GLU A 1 201 ? -73.251 10.299 89.302 1.00 41.69 201 GLU A O 1
#

Secondary structure (DSSP, 8-state):
--S--HHHHHHHHHHHHHHHHHHHHH-SHHHHT-HHHHHHHHHTTPPPP---TT-HHHHHHHHHHHHHHHHHHHHHHTT-HHHHHHHHHHHHHHHHHHHHHHHH-TT-TTTSSHHHHHHHHHHHHHHHHHHHHHHHHHHHHHHHHHHHHHHHHHHHHHHHHHHHHHHHHHHHHHHHHHHHHHHHHHHHHHHHHHHHHTT--

pLDDT: mean 82.02, std 10.88, range [41.69, 94.38]

Foldseek 3Di:
DDPQALLNLLVVVLVVLLVLLVCLLVPVVVVLVDPVLVVVCVVLVFARDDDDRDDPVSNVSSVVSNVVSVVSVVCSVVVVLVVLQPVLVVQLVVLVVLLVCLSPPPVDSVSRHSVSNVVSVVSNVSSVSSNVNSVVVVVVVVVVVVVVVVVVVVVVVVVVVVVVVVVVVVVVVVVVVVVVVVVVVVVVVVVVVVVVVVVPD